Protein AF-A0A0K0EY71-F1 (afdb_monomer_lite)

pLDDT: mean 76.06, std 21.61, range [28.06, 96.69]

Secondary structure (DSSP, 8-state):
--------HHHHHHHHHHHHTT--SHHHHHHHHHHHS-HHHHHHTT--SSTT--HHHHHHHHHHHHHHHHHHH--HHHHHHHHHTT----SSSSSHHHHHHHHHHHHHHHTT--S-HHHHHHHHHHHS-HHHHTSHHHHHT--SS--HHHHHHHHHHHHHHTTTHHHHHHHHHHHHHHHHHHTTSS--------------S-----------

Radius of gyration: 21.27 Å; chains: 1; bounding box: 44×35×72 Å

Foldseek 3Di:
DPPPPDPQLLVNLVVLVVVLVVDDDQVSNVVSCVVPDDPVLCVVVVNDDDPPDTSVNVNVSSLVVSLVCLVPPPDLVRLVLSLCVVQAQDLVDLLRQLVSLVSSVVSCVSSVHPPCLQVSVVVHVVRFDPVLCPDPLNVVQPDPDSDSVSSSVSSVSVSVVCPDVNSVVRVVRVVVVVVVVVVVVDDDPDDDDDDDDPDDPDPPDNDDDDDD

Organism: Strongyloides venezuelensis (NCBI:txid75913)

Sequence (212 aa):
MKEKTSSNPFIILKNLKISLFKHHTDEARLKFIFSNLGSTFFIENNIDDFEGLSSSELLTKITHYYTDIIEEEFDIYDRLCLLIDDLKVDYDLRKPYSSFISEAIDRISFFNASNCDALIIKYFLESISQKFRQFLIFKDYLPDSMVLSDWLSAAKEWDKIATSSFVRNFRKSHSTNKFTINIKAEFNNDVVKDTKDVKPAFGIRPCHYIIQ

Structure (mmCIF, N/CA/C/O backbone):
data_AF-A0A0K0EY71-F1
#
_entry.id   AF-A0A0K0EY71-F1
#
loop_
_atom_site.group_PDB
_atom_site.id
_atom_site.type_symbol
_atom_site.label_atom_id
_atom_site.label_alt_id
_atom_site.label_comp_id
_atom_site.label_asym_id
_atom_site.label_entity_id
_atom_site.label_seq_id
_atom_site.pdbx_PDB_ins_code
_atom_site.Cartn_x
_atom_site.Cartn_y
_atom_site.Cartn_z
_atom_site.occupancy
_atom_site.B_iso_or_equiv
_atom_site.auth_seq_id
_atom_site.auth_comp_id
_atom_site.auth_asym_id
_atom_site.auth_atom_id
_atom_site.pdbx_PDB_model_num
ATOM 1 N N . MET A 1 1 ? -17.279 16.017 -3.560 1.00 30.34 1 MET A N 1
ATOM 2 C CA . MET A 1 1 ? -17.063 14.615 -3.975 1.00 30.34 1 MET A CA 1
ATOM 3 C C . MET A 1 1 ? -17.072 13.783 -2.711 1.00 30.34 1 MET A C 1
ATOM 5 O O . MET A 1 1 ? -16.256 14.069 -1.849 1.00 30.34 1 MET A O 1
ATOM 9 N N . LYS A 1 2 ? -18.018 12.851 -2.542 1.00 29.73 2 LYS A N 1
ATOM 10 C CA . LYS A 1 2 ? -17.914 11.859 -1.462 1.00 29.73 2 LYS A CA 1
ATOM 11 C C . LYS A 1 2 ? -16.685 11.005 -1.778 1.00 29.73 2 LYS A C 1
ATOM 13 O O . LYS A 1 2 ? -16.599 10.502 -2.898 1.00 29.73 2 LYS A O 1
ATOM 18 N N . GLU A 1 3 ? -15.719 10.933 -0.867 1.00 39.03 3 GLU A N 1
ATOM 19 C CA . GLU A 1 3 ? -14.614 9.981 -0.993 1.00 39.03 3 GLU A CA 1
ATOM 20 C C . GLU A 1 3 ? -15.230 8.593 -1.177 1.00 39.03 3 GLU A C 1
ATOM 22 O O . GLU A 1 3 ? -16.110 8.196 -0.412 1.00 39.03 3 GLU A O 1
ATOM 27 N N . LYS A 1 4 ? -14.833 7.879 -2.237 1.00 44.50 4 LYS A N 1
ATOM 28 C CA . LYS A 1 4 ? -15.088 6.442 -2.308 1.00 44.50 4 LYS A CA 1
ATOM 29 C C . LYS A 1 4 ? -14.384 5.851 -1.092 1.00 44.50 4 LYS A C 1
ATOM 31 O O . LYS A 1 4 ? -13.157 5.820 -1.060 1.00 44.50 4 LYS A O 1
ATOM 36 N N . THR A 1 5 ? -15.145 5.436 -0.091 1.00 56.56 5 THR A N 1
ATOM 37 C CA . THR A 1 5 ? -14.637 4.605 0.995 1.00 56.56 5 THR A CA 1
ATOM 38 C C . THR A 1 5 ? -14.154 3.310 0.353 1.00 56.56 5 THR A C 1
ATOM 40 O O . THR A 1 5 ? -14.963 2.527 -0.142 1.00 56.56 5 THR A O 1
ATOM 43 N N . SER A 1 6 ? -12.834 3.155 0.229 1.00 65.00 6 SER A N 1
ATOM 44 C CA . SER A 1 6 ? -12.231 1.923 -0.279 1.00 65.00 6 SER A CA 1
ATOM 45 C C . SER A 1 6 ? -12.629 0.778 0.648 1.00 65.00 6 SER A C 1
ATOM 47 O O . SER A 1 6 ? -12.566 0.936 1.862 1.00 65.00 6 SER A O 1
ATOM 49 N N . SER A 1 7 ? -13.042 -0.351 0.077 1.00 79.44 7 SER A N 1
ATOM 50 C CA . SER A 1 7 ? -13.326 -1.590 0.808 1.00 79.44 7 SER A CA 1
ATOM 51 C C . SER A 1 7 ? -12.054 -2.359 1.175 1.00 79.44 7 SER A C 1
ATOM 53 O O . SER A 1 7 ? -12.129 -3.395 1.819 1.00 79.44 7 SER A O 1
ATOM 55 N N . ASN A 1 8 ? -10.888 -1.882 0.736 1.00 88.12 8 ASN A N 1
ATOM 56 C CA . ASN A 1 8 ? -9.610 -2.537 0.946 1.00 88.12 8 ASN A CA 1
ATOM 57 C C . ASN A 1 8 ? -9.101 -2.267 2.378 1.00 88.12 8 ASN A C 1
ATOM 59 O O . ASN A 1 8 ? -8.775 -1.111 2.685 1.00 88.12 8 ASN A O 1
ATOM 63 N N . PRO A 1 9 ? -8.967 -3.297 3.240 1.00 90.12 9 PRO A N 1
ATOM 64 C CA . PRO A 1 9 ? -8.567 -3.119 4.638 1.00 90.12 9 PRO A CA 1
ATOM 65 C C . PRO A 1 9 ? -7.236 -2.373 4.806 1.00 90.12 9 PRO A C 1
ATOM 67 O O . PRO A 1 9 ? -7.093 -1.533 5.698 1.00 90.12 9 PRO A O 1
ATOM 70 N N . PHE A 1 10 ? -6.279 -2.595 3.896 1.00 91.69 10 PHE A N 1
ATOM 71 C CA . PHE A 1 10 ? -4.988 -1.905 3.917 1.00 91.69 10 PHE A CA 1
ATOM 72 C C . PHE A 1 10 ? -5.154 -0.404 3.677 1.00 91.69 10 PHE A C 1
ATOM 74 O O . PHE A 1 10 ? -4.568 0.413 4.388 1.00 91.69 10 PHE A O 1
ATOM 81 N N . ILE A 1 11 ? -5.968 -0.025 2.687 1.00 90.38 11 ILE A N 1
ATOM 82 C CA . ILE A 1 11 ? -6.220 1.381 2.350 1.00 90.38 11 ILE A CA 1
ATOM 83 C C . ILE A 1 11 ? -6.951 2.086 3.489 1.00 90.38 11 ILE A C 1
ATOM 85 O O . ILE A 1 11 ? -6.574 3.206 3.844 1.00 90.38 11 ILE A O 1
ATOM 89 N N . ILE A 1 12 ? -7.953 1.435 4.086 1.00 89.12 12 ILE A N 1
ATOM 90 C CA . ILE A 1 12 ? -8.684 1.971 5.240 1.00 89.12 12 ILE A CA 1
ATOM 91 C C . ILE A 1 12 ? -7.704 2.254 6.384 1.00 89.12 12 ILE A C 1
ATOM 93 O O . ILE A 1 12 ? -7.618 3.390 6.861 1.00 89.12 12 ILE A O 1
ATOM 97 N N . LEU A 1 13 ? -6.901 1.258 6.771 1.00 91.06 13 LEU A N 1
ATOM 98 C CA . LEU A 1 13 ? -5.941 1.390 7.865 1.00 91.06 13 LEU A CA 1
ATOM 99 C C . LEU A 1 13 ? -4.859 2.439 7.570 1.00 91.06 13 LEU A C 1
ATOM 101 O O . LEU A 1 13 ? -4.512 3.242 8.440 1.00 91.06 13 LEU A O 1
ATOM 105 N N . LYS A 1 14 ? -4.333 2.472 6.342 1.00 91.56 14 LYS A N 1
ATOM 106 C CA . LYS A 1 14 ? -3.346 3.465 5.895 1.00 91.56 14 LYS A CA 1
ATOM 107 C C . LYS A 1 14 ? -3.906 4.884 5.987 1.00 91.56 14 LYS A C 1
ATOM 109 O O . LYS A 1 14 ? -3.250 5.764 6.546 1.00 91.56 14 LYS A O 1
ATOM 114 N N . ASN A 1 15 ? -5.119 5.113 5.486 1.00 90.50 15 ASN A N 1
ATOM 115 C CA . ASN A 1 15 ? -5.766 6.427 5.512 1.00 90.50 15 ASN A CA 1
ATOM 116 C C . ASN A 1 15 ? -6.101 6.877 6.937 1.00 90.50 15 ASN A C 1
ATOM 118 O O . ASN A 1 15 ? -5.932 8.058 7.261 1.00 90.50 15 ASN A O 1
ATOM 122 N N . LEU A 1 16 ? -6.506 5.943 7.802 1.00 90.88 16 LEU A N 1
ATOM 123 C CA . LEU A 1 16 ? -6.694 6.203 9.225 1.00 90.88 16 LEU A CA 1
ATOM 124 C C . LEU A 1 16 ? -5.376 6.657 9.871 1.00 90.88 16 LEU A C 1
ATOM 126 O O . LEU A 1 16 ? -5.338 7.722 10.486 1.00 90.88 16 LEU A O 1
ATOM 130 N N . LYS A 1 17 ? -4.280 5.908 9.671 1.00 90.94 17 LYS A N 1
ATOM 131 C CA . LYS A 1 17 ? -2.941 6.245 10.192 1.00 90.94 17 LYS A CA 1
ATOM 132 C C . LYS A 1 17 ? -2.471 7.620 9.709 1.00 90.94 17 LYS A C 1
ATOM 134 O O . LYS A 1 17 ? -2.040 8.436 10.518 1.00 90.94 17 LYS A O 1
ATOM 139 N N . ILE A 1 18 ? -2.607 7.916 8.414 1.00 90.56 18 ILE A N 1
ATOM 140 C CA . ILE A 1 18 ? -2.257 9.227 7.837 1.00 90.56 18 ILE A CA 1
ATOM 141 C C . ILE A 1 18 ? -3.089 10.353 8.461 1.00 90.56 18 ILE A C 1
ATOM 143 O O . ILE A 1 18 ? -2.559 11.420 8.770 1.00 90.56 18 ILE A O 1
ATOM 147 N N . SER A 1 19 ? -4.389 10.135 8.653 1.00 90.81 19 SER A N 1
ATOM 148 C CA . SER A 1 19 ? -5.271 11.147 9.236 1.00 90.81 19 SER A CA 1
ATOM 149 C C . SER A 1 19 ? -4.961 11.384 10.712 1.00 90.81 19 SER A C 1
ATOM 151 O O . SER A 1 19 ? -4.922 12.533 11.145 1.00 90.81 19 SER A O 1
ATOM 153 N N . LEU A 1 20 ? -4.611 10.332 11.456 1.00 89.88 20 LEU A N 1
ATOM 154 C CA . LEU A 1 20 ? -4.174 10.424 12.849 1.00 89.88 20 LEU A CA 1
ATOM 155 C C . LEU A 1 20 ? -2.938 11.303 13.046 1.00 89.88 20 LEU A C 1
ATOM 157 O O . LEU A 1 20 ? -2.861 12.019 14.045 1.00 89.88 20 LEU A O 1
ATOM 161 N N . PHE A 1 21 ? -2.005 11.325 12.088 1.00 87.12 21 PHE A N 1
ATOM 162 C CA . PHE A 1 21 ? -0.841 12.218 12.147 1.00 87.12 21 PHE A CA 1
ATOM 163 C C . PHE A 1 21 ? -1.209 13.709 12.162 1.00 87.12 21 PHE A C 1
ATOM 165 O O . PHE A 1 21 ? -0.408 14.523 12.620 1.00 87.12 21 PHE A O 1
ATOM 172 N N . LYS A 1 22 ? -2.412 14.079 11.706 1.00 91.25 22 LYS A N 1
ATOM 173 C CA . LYS A 1 22 ? -2.907 15.465 11.741 1.00 91.25 22 LYS A CA 1
ATOM 174 C C . LYS A 1 22 ? -3.377 15.892 13.138 1.00 91.25 22 LYS A C 1
ATOM 176 O O . LYS A 1 22 ? -3.605 17.076 13.363 1.00 91.25 22 LYS A O 1
ATOM 181 N N . HIS A 1 23 ? -3.525 14.951 14.071 1.00 91.62 23 HIS A N 1
ATOM 182 C CA . HIS A 1 23 ? -3.960 15.207 15.440 1.00 91.62 23 HIS A CA 1
ATOM 183 C C . HIS A 1 23 ? -2.765 15.132 16.399 1.00 91.62 23 HIS A C 1
ATOM 185 O O . HIS A 1 23 ? -2.039 14.134 16.454 1.00 91.62 23 HIS A O 1
ATOM 191 N N . HIS A 1 24 ? -2.553 16.207 17.161 1.00 89.88 24 HIS A N 1
ATOM 192 C CA . HIS A 1 24 ? -1.353 16.385 17.988 1.00 89.88 24 HIS A CA 1
ATOM 193 C C . HIS A 1 24 ? -1.539 16.037 19.470 1.00 89.88 24 HIS A C 1
ATOM 195 O O . HIS A 1 24 ? -0.548 15.931 20.185 1.00 89.88 24 HIS A O 1
ATOM 201 N N . THR A 1 25 ? -2.774 15.830 19.931 1.00 92.19 25 THR A N 1
ATOM 202 C CA . THR A 1 25 ? -3.074 15.381 21.299 1.00 92.19 25 THR A CA 1
ATOM 203 C C . THR A 1 25 ? -3.722 14.003 21.272 1.00 92.19 25 THR A C 1
ATOM 205 O O . THR A 1 25 ? -4.396 13.649 20.300 1.00 92.19 25 THR A O 1
ATOM 208 N N . ASP A 1 26 ? -3.523 13.223 22.335 1.00 90.81 26 ASP A N 1
ATOM 209 C CA . ASP A 1 26 ? -4.105 11.881 22.445 1.00 90.81 26 ASP A CA 1
ATOM 210 C C . ASP A 1 26 ? -5.639 11.936 22.442 1.00 90.81 26 ASP A C 1
ATOM 212 O O . ASP A 1 26 ? -6.285 11.232 21.674 1.00 90.81 26 ASP A O 1
ATOM 216 N N . GLU A 1 27 ? -6.222 12.894 23.166 1.00 90.94 27 GLU A N 1
ATOM 217 C CA . GLU A 1 27 ? -7.668 13.135 23.183 1.00 90.94 27 GLU A CA 1
ATOM 218 C C . GLU A 1 27 ? -8.234 13.445 21.784 1.00 90.94 27 GLU A C 1
ATOM 220 O O . GLU A 1 27 ? -9.279 12.921 21.398 1.00 90.94 27 GLU A O 1
ATOM 225 N N . ALA A 1 28 ? -7.545 14.272 20.986 1.00 91.50 28 ALA A N 1
ATOM 226 C CA . ALA A 1 28 ? -7.988 14.580 19.627 1.00 91.50 28 ALA A CA 1
ATOM 227 C C . ALA A 1 28 ? -7.888 13.358 18.703 1.00 91.50 28 ALA A C 1
ATOM 229 O O . ALA A 1 28 ? -8.754 13.168 17.849 1.00 91.50 28 ALA A O 1
ATOM 230 N N . ARG A 1 29 ? -6.856 12.524 18.884 1.00 92.06 29 ARG A N 1
ATOM 231 C CA . ARG A 1 29 ? -6.709 11.256 18.160 1.00 92.06 29 ARG A CA 1
ATOM 232 C C . ARG A 1 29 ? -7.820 10.284 18.523 1.00 92.06 29 ARG A C 1
ATOM 234 O O . ARG A 1 29 ? -8.458 9.764 17.618 1.00 92.06 29 ARG A O 1
ATOM 241 N N . LEU A 1 30 ? -8.095 10.091 19.810 1.00 91.06 30 LEU A N 1
ATOM 242 C CA . LEU A 1 30 ? -9.180 9.234 20.281 1.00 91.06 30 LEU A CA 1
ATOM 243 C C . LEU A 1 30 ? -10.523 9.692 19.700 1.00 91.06 30 LEU A C 1
ATOM 245 O O . LEU A 1 30 ? -11.196 8.910 19.036 1.00 91.06 30 LEU A O 1
ATOM 249 N N . LYS A 1 31 ? -10.875 10.979 19.834 1.00 89.88 31 LYS A N 1
ATOM 250 C CA . LYS A 1 31 ? -12.114 11.530 19.251 1.00 89.88 31 LYS A CA 1
ATOM 251 C C . LYS A 1 31 ? -12.215 11.277 17.747 1.00 89.88 31 LYS A C 1
ATOM 253 O O . LYS A 1 31 ? -13.289 10.933 17.253 1.00 89.88 31 LYS A O 1
ATOM 258 N N . PHE A 1 32 ? -11.107 11.431 17.022 1.00 90.94 32 PHE A N 1
ATOM 259 C CA . PHE A 1 32 ? -11.059 11.140 15.594 1.00 90.94 32 PHE A CA 1
ATOM 260 C C . PHE A 1 32 ? -11.332 9.658 15.300 1.00 90.94 32 PHE A C 1
ATOM 262 O O . PHE A 1 32 ? -12.167 9.370 14.446 1.00 90.94 32 PHE A O 1
ATOM 269 N N . ILE A 1 33 ? -10.688 8.734 16.018 1.00 89.69 33 ILE A N 1
ATOM 270 C CA . ILE A 1 33 ? -10.876 7.283 15.853 1.00 89.69 33 ILE A CA 1
ATOM 271 C C . ILE A 1 33 ? -12.347 6.906 16.053 1.00 89.69 33 ILE A C 1
ATOM 273 O O . ILE A 1 33 ? -12.950 6.318 15.158 1.00 89.69 33 ILE A O 1
ATOM 277 N N . PHE A 1 34 ? -12.944 7.316 17.174 1.00 86.06 34 PHE A N 1
ATOM 278 C CA . PHE A 1 34 ? -14.346 7.026 17.493 1.00 86.06 34 PHE A CA 1
ATOM 279 C C . PHE A 1 34 ? -15.337 7.607 16.481 1.00 86.06 34 PHE A C 1
ATOM 281 O O . PHE A 1 34 ? -16.373 7.008 16.220 1.00 86.06 34 PHE A O 1
ATOM 288 N N . SER A 1 35 ? -15.018 8.752 15.875 1.00 87.25 35 SER A N 1
ATOM 289 C CA . SER A 1 35 ? -15.905 9.384 14.890 1.00 87.25 35 SER A CA 1
ATOM 290 C C . SER A 1 35 ? -15.810 8.768 13.488 1.00 87.25 35 SER A C 1
ATOM 292 O O . SER A 1 35 ? -16.651 9.075 12.646 1.00 87.25 35 SER A O 1
ATOM 294 N N . ASN A 1 36 ? -14.773 7.970 13.202 1.00 85.25 36 ASN A N 1
ATOM 295 C CA . ASN A 1 36 ? -14.470 7.501 11.842 1.00 85.25 36 ASN A CA 1
ATOM 296 C C . ASN A 1 36 ? -14.431 5.975 11.689 1.00 85.25 36 ASN A C 1
ATOM 298 O O . ASN A 1 36 ? -14.487 5.496 10.557 1.00 85.25 36 ASN A O 1
ATOM 302 N N . LEU A 1 37 ? -14.332 5.204 12.774 1.00 86.06 37 LEU A N 1
ATOM 303 C CA . LEU A 1 37 ? -14.464 3.746 12.720 1.00 86.06 37 LEU A CA 1
ATOM 304 C C . LEU A 1 37 ? -15.919 3.299 12.834 1.00 86.06 37 LEU A C 1
ATOM 306 O O . LEU A 1 37 ? -16.729 3.924 13.514 1.00 86.06 37 LEU A O 1
ATOM 310 N N . GLY A 1 38 ? -16.238 2.196 12.155 1.00 83.12 38 GLY A N 1
ATOM 311 C CA . GLY A 1 38 ? -17.553 1.570 12.242 1.00 83.12 38 GLY A CA 1
ATOM 312 C C . GLY A 1 38 ? -17.812 0.988 13.632 1.00 83.12 38 GLY A C 1
ATOM 313 O O . GLY A 1 38 ? -16.892 0.511 14.295 1.00 83.12 38 GLY A O 1
ATOM 314 N N . SER A 1 39 ? -19.080 0.985 14.048 1.00 84.38 39 SER A N 1
ATOM 315 C CA . SER A 1 39 ? -19.517 0.440 15.340 1.00 84.38 39 SER A CA 1
ATOM 316 C C . SER A 1 39 ? -19.139 -1.031 15.537 1.00 84.38 39 SER A C 1
ATOM 318 O O . SER A 1 39 ? -18.888 -1.437 16.665 1.00 84.38 39 SER A O 1
ATOM 320 N N . THR A 1 40 ? -19.055 -1.812 14.454 1.00 86.44 40 THR A N 1
ATOM 321 C CA . THR A 1 40 ? -18.685 -3.237 14.475 1.00 86.44 40 THR A CA 1
ATOM 322 C C . THR A 1 40 ? -17.343 -3.477 15.162 1.00 86.44 40 THR A C 1
ATOM 324 O O . THR A 1 40 ? -17.268 -4.311 16.056 1.00 86.44 40 THR A O 1
ATOM 327 N N . PHE A 1 41 ? -16.323 -2.668 14.845 1.00 88.75 41 PHE A N 1
ATOM 328 C CA . PHE A 1 41 ? -15.008 -2.764 15.484 1.00 88.75 41 PHE A CA 1
ATOM 329 C C . PHE A 1 41 ? -15.108 -2.648 17.011 1.00 88.75 41 PHE A C 1
ATOM 331 O O . PHE A 1 41 ? -14.517 -3.449 17.733 1.00 88.75 41 PHE A O 1
ATOM 338 N N . PHE A 1 42 ? -15.861 -1.659 17.501 1.00 88.12 42 PHE A N 1
ATOM 339 C CA . PHE A 1 42 ? -16.002 -1.393 18.934 1.00 88.12 42 PHE A CA 1
ATOM 340 C C . PHE A 1 42 ? -16.771 -2.507 19.649 1.00 88.12 42 PHE A C 1
ATOM 342 O O . PHE A 1 42 ? -16.354 -2.931 20.725 1.00 88.12 42 PHE A O 1
ATOM 349 N N . ILE A 1 43 ? -17.835 -3.020 19.022 1.00 86.19 43 ILE A N 1
ATOM 350 C CA . ILE A 1 43 ? -18.647 -4.123 19.550 1.00 86.19 43 ILE A CA 1
ATOM 351 C C . ILE A 1 43 ? -17.809 -5.401 19.661 1.00 86.19 43 ILE A C 1
ATOM 353 O O . ILE A 1 43 ? -17.745 -6.001 20.729 1.00 86.19 43 ILE A O 1
ATOM 357 N N . GLU A 1 44 ? -17.119 -5.796 18.591 1.00 87.00 44 GLU A N 1
ATOM 358 C CA . GLU A 1 44 ? -16.333 -7.037 18.568 1.00 87.00 44 GLU A CA 1
ATOM 359 C C . GLU A 1 44 ? -15.109 -6.984 19.493 1.00 87.00 44 GLU A C 1
ATOM 361 O O . GLU A 1 44 ? -14.680 -8.005 20.026 1.00 87.00 44 GLU A O 1
ATOM 366 N N . ASN A 1 45 ? -14.577 -5.785 19.753 1.00 85.94 45 ASN A N 1
ATOM 367 C CA . ASN A 1 45 ? -13.443 -5.588 20.656 1.00 85.94 45 ASN A CA 1
ATOM 368 C C . ASN A 1 45 ? -13.840 -5.236 22.103 1.00 85.94 45 ASN A C 1
ATOM 370 O O . ASN A 1 45 ? -12.938 -4.995 22.912 1.00 85.94 45 ASN A O 1
ATOM 374 N N . ASN A 1 46 ? -15.138 -5.220 22.435 1.00 85.62 46 ASN A N 1
ATOM 375 C CA . ASN A 1 46 ? -15.684 -4.829 23.744 1.00 85.62 46 ASN A CA 1
ATOM 376 C C . ASN A 1 46 ? -15.149 -3.468 24.237 1.00 85.62 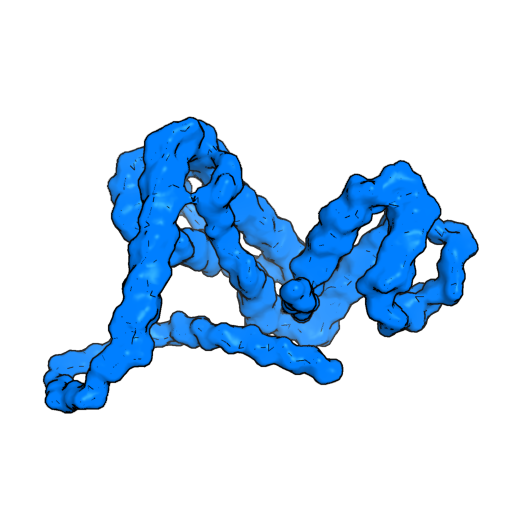46 ASN A C 1
ATOM 378 O O . ASN A 1 46 ? -14.565 -3.371 25.319 1.00 85.62 46 ASN A O 1
ATOM 382 N N . ILE A 1 47 ? -15.279 -2.427 23.408 1.00 85.25 47 ILE A N 1
ATOM 383 C CA . ILE A 1 47 ? -14.828 -1.062 23.715 1.00 85.25 47 ILE A CA 1
ATOM 384 C C . ILE A 1 47 ? -16.045 -0.139 23.800 1.00 85.25 47 ILE A C 1
ATOM 386 O O . ILE A 1 47 ? -16.563 0.297 22.772 1.00 85.25 47 ILE A O 1
ATOM 390 N N . ASP A 1 48 ? -16.460 0.182 25.024 1.00 75.25 48 ASP A N 1
ATOM 391 C CA . ASP A 1 48 ? -17.672 0.970 25.277 1.00 75.25 48 ASP A CA 1
ATOM 392 C C . ASP A 1 48 ? -17.399 2.473 25.503 1.00 75.25 48 ASP A C 1
ATOM 394 O O . ASP A 1 48 ? -18.276 3.298 25.239 1.00 75.25 48 ASP A O 1
ATOM 398 N N . ASP A 1 49 ? -16.195 2.864 25.948 1.00 72.19 49 ASP A N 1
ATOM 399 C CA . ASP A 1 49 ? -15.846 4.264 26.231 1.00 72.19 49 ASP A CA 1
ATOM 400 C C . ASP A 1 49 ? -14.348 4.616 26.035 1.00 72.19 49 ASP A C 1
ATOM 402 O O . ASP A 1 49 ? -13.543 3.834 25.522 1.00 72.19 49 ASP A O 1
ATOM 406 N N . PHE A 1 50 ? -13.995 5.863 26.379 1.00 65.44 50 PHE A N 1
ATOM 407 C CA . PHE A 1 50 ? -12.625 6.390 26.347 1.00 65.44 50 PHE A CA 1
ATOM 408 C C . PHE A 1 50 ? -11.787 5.980 27.572 1.00 65.44 50 PHE A C 1
ATOM 410 O O . PHE A 1 50 ? -10.597 6.308 27.609 1.00 65.44 50 PHE A O 1
ATOM 417 N N . GLU A 1 51 ? -12.373 5.375 28.614 1.00 67.38 51 GLU A N 1
ATOM 418 C CA . GLU A 1 51 ? -11.699 5.268 29.907 1.00 67.38 51 GLU A CA 1
ATOM 419 C C . GLU A 1 51 ? -10.560 4.244 29.859 1.00 67.38 51 GLU A C 1
ATOM 421 O O . GLU A 1 51 ? -10.739 3.039 29.716 1.00 67.38 51 GLU A O 1
ATOM 426 N N . GLY A 1 52 ? -9.335 4.757 29.996 1.00 74.50 52 GLY A N 1
ATOM 427 C CA . GLY A 1 52 ? -8.133 3.944 30.165 1.00 74.50 52 GLY A CA 1
ATOM 428 C C . GLY A 1 52 ? -7.437 3.496 28.880 1.00 74.50 52 GLY A C 1
ATOM 429 O O . GLY A 1 52 ? -6.407 2.838 28.989 1.00 74.50 52 GLY A O 1
ATOM 430 N N . LEU A 1 53 ? -7.925 3.867 27.689 1.00 82.62 53 LEU A N 1
ATOM 431 C CA . LEU A 1 53 ? -7.270 3.540 26.416 1.00 82.62 53 LEU A CA 1
ATOM 432 C C . LEU A 1 53 ? -6.573 4.755 25.801 1.00 82.62 53 LEU A C 1
ATOM 434 O O . LEU A 1 53 ? -7.200 5.769 25.501 1.00 82.62 53 LEU A O 1
ATOM 438 N N . SER A 1 54 ? -5.277 4.621 25.530 1.00 90.00 54 SER A N 1
ATOM 439 C CA . SER A 1 54 ? -4.532 5.587 24.719 1.00 90.00 54 SER A CA 1
ATOM 440 C C . SER A 1 54 ? -4.810 5.406 23.224 1.00 90.00 54 SER A C 1
ATOM 442 O O . SER A 1 54 ? -5.126 4.308 22.748 1.00 90.00 54 SER A O 1
ATOM 444 N N . SER A 1 55 ? -4.604 6.461 22.424 1.00 90.12 55 SER A N 1
ATOM 445 C CA . SER A 1 55 ? -4.759 6.350 20.962 1.00 90.12 55 SER A CA 1
ATOM 446 C C . SER A 1 55 ? -3.805 5.328 20.325 1.00 90.12 55 SER A C 1
ATOM 448 O O . SER A 1 55 ? -4.121 4.752 19.283 1.00 90.12 55 SER A O 1
ATOM 450 N N . SER A 1 56 ? -2.657 5.067 20.958 1.00 90.69 56 SER A N 1
ATOM 451 C CA . SER A 1 56 ? -1.674 4.076 20.504 1.00 90.69 56 SER A CA 1
ATOM 452 C C . SER A 1 56 ? -2.149 2.637 20.725 1.00 90.69 56 SER A C 1
ATOM 454 O O . SER A 1 56 ? -2.001 1.791 19.838 1.00 90.69 56 SER A O 1
ATOM 456 N N . GLU A 1 57 ? -2.729 2.345 21.890 1.00 90.62 57 GLU A N 1
ATOM 457 C CA . GLU A 1 57 ? -3.306 1.026 22.186 1.00 90.62 57 GLU A CA 1
ATOM 458 C C . GLU A 1 57 ? -4.494 0.749 21.272 1.00 90.62 57 GLU A C 1
ATOM 460 O O . GLU A 1 57 ? -4.601 -0.332 20.689 1.00 90.62 57 GLU A O 1
ATOM 465 N N . LEU A 1 58 ? -5.338 1.761 21.064 1.00 90.31 58 LEU A N 1
ATOM 466 C CA . LEU A 1 58 ? -6.481 1.651 20.173 1.00 90.31 58 LEU A CA 1
ATOM 467 C C . LEU A 1 58 ? -6.040 1.403 18.724 1.00 90.31 58 LEU A C 1
ATOM 469 O O . LEU A 1 58 ? -6.561 0.502 18.076 1.00 90.31 58 LEU A O 1
ATOM 473 N N . LEU A 1 59 ? -5.017 2.110 18.228 1.00 91.38 59 LEU A N 1
ATOM 474 C CA . LEU A 1 59 ? -4.455 1.867 16.893 1.00 91.38 59 LEU A CA 1
ATOM 475 C C . LEU A 1 59 ? -3.858 0.459 16.745 1.00 91.38 59 LEU A C 1
ATOM 477 O O . LEU A 1 59 ? -3.921 -0.131 15.661 1.00 91.38 59 LEU A O 1
ATOM 481 N N . THR A 1 60 ? -3.296 -0.081 17.825 1.00 91.38 60 THR A N 1
ATOM 482 C CA . THR A 1 60 ? -2.810 -1.463 17.863 1.00 91.38 60 THR A CA 1
ATOM 483 C C . THR A 1 60 ? -3.977 -2.436 17.719 1.00 91.38 60 THR A C 1
ATOM 485 O O . THR A 1 60 ? -3.932 -3.281 16.831 1.00 91.38 60 THR A O 1
ATOM 488 N N . LYS A 1 61 ? -5.056 -2.277 18.499 1.00 91.94 61 LYS A N 1
ATOM 489 C CA . LYS A 1 61 ? -6.278 -3.097 18.374 1.00 91.94 61 LYS A CA 1
ATOM 490 C C . LYS A 1 61 ? -6.905 -3.001 16.981 1.00 91.94 61 LYS A C 1
ATOM 492 O O . LYS A 1 61 ? -7.233 -4.019 16.392 1.00 91.94 61 LYS A O 1
ATOM 497 N N . ILE A 1 62 ? -6.991 -1.797 16.413 1.00 91.81 62 ILE A N 1
ATOM 498 C CA . ILE A 1 62 ? -7.515 -1.577 15.054 1.00 91.81 62 ILE A CA 1
ATOM 499 C C . ILE A 1 62 ? -6.661 -2.292 14.006 1.00 91.81 62 ILE A C 1
ATOM 501 O O . ILE A 1 62 ? -7.191 -2.857 13.055 1.00 91.81 62 ILE A O 1
ATOM 505 N N . THR A 1 63 ? -5.334 -2.257 14.159 1.00 91.56 63 THR A N 1
ATOM 506 C CA . THR A 1 63 ? -4.436 -2.958 13.234 1.00 91.56 63 THR A CA 1
ATOM 507 C C . THR A 1 63 ? -4.682 -4.466 13.287 1.00 91.56 63 THR A C 1
ATOM 509 O O . THR A 1 63 ? -4.815 -5.051 12.220 1.00 91.56 63 THR A O 1
ATOM 512 N N . HIS A 1 64 ? -4.807 -5.052 14.486 1.00 91.75 64 HIS A N 1
ATOM 513 C CA . HIS A 1 64 ? -5.108 -6.480 14.651 1.00 91.75 64 HIS A CA 1
ATOM 514 C C . HIS A 1 64 ? -6.470 -6.848 14.061 1.00 91.75 64 HIS A C 1
ATOM 516 O O . HIS A 1 64 ? -6.554 -7.749 13.245 1.00 91.75 64 HIS A O 1
ATOM 522 N N . TYR A 1 65 ? -7.511 -6.071 14.361 1.00 91.75 65 TYR A N 1
ATOM 523 C CA . TYR A 1 65 ? -8.847 -6.296 13.811 1.00 91.75 65 TYR A CA 1
ATOM 524 C C . TYR A 1 65 ? -8.854 -6.408 12.279 1.00 91.75 65 TYR A C 1
ATOM 526 O O . TYR A 1 65 ? -9.423 -7.340 11.719 1.00 91.75 65 TYR A O 1
ATOM 534 N N . TYR A 1 66 ? -8.186 -5.485 11.578 1.00 90.25 66 TYR A N 1
ATOM 535 C CA . TYR A 1 66 ? -8.135 -5.551 10.117 1.00 90.25 66 TYR A CA 1
ATOM 536 C C . TYR A 1 66 ? -7.240 -6.676 9.587 1.00 90.25 66 TYR A C 1
ATOM 538 O O . TYR A 1 66 ? -7.486 -7.132 8.475 1.00 90.25 66 TYR A O 1
ATOM 546 N N . THR A 1 67 ? -6.211 -7.110 10.323 1.00 89.44 67 THR A N 1
ATOM 547 C CA . THR A 1 67 ? -5.419 -8.284 9.923 1.00 89.44 67 THR A CA 1
ATOM 548 C C . THR A 1 67 ? -6.179 -9.585 10.151 1.00 89.44 67 THR A C 1
ATOM 550 O O . THR A 1 67 ? -6.134 -10.450 9.284 1.00 89.44 67 THR A O 1
ATOM 553 N N . ASP A 1 68 ? -6.937 -9.692 11.242 1.00 88.81 68 ASP A N 1
ATOM 554 C CA . ASP A 1 68 ? -7.736 -10.876 11.571 1.00 88.81 68 ASP A CA 1
ATOM 555 C C . ASP A 1 68 ? -8.842 -11.076 10.523 1.00 88.81 68 ASP A C 1
ATOM 557 O O . ASP A 1 68 ? -8.957 -12.152 9.941 1.00 88.81 68 ASP A O 1
ATOM 561 N N . ILE A 1 69 ? -9.544 -9.999 10.144 1.00 87.62 69 ILE A N 1
ATOM 562 C CA . ILE A 1 69 ? -10.521 -10.010 9.039 1.00 87.62 69 ILE A CA 1
ATOM 563 C C . ILE A 1 69 ? -9.912 -10.544 7.737 1.00 87.62 69 ILE A C 1
ATOM 565 O O . ILE A 1 69 ? -10.552 -11.293 7.004 1.00 87.62 69 ILE A O 1
ATOM 569 N N . ILE A 1 70 ? -8.669 -10.172 7.418 1.00 86.88 70 ILE A N 1
ATOM 570 C CA . ILE A 1 70 ? -7.999 -10.657 6.202 1.00 86.88 70 ILE A CA 1
ATOM 571 C C . ILE A 1 70 ? -7.775 -12.162 6.261 1.00 86.88 70 ILE A C 1
ATOM 573 O O . ILE A 1 70 ? -7.911 -12.845 5.242 1.00 86.88 70 ILE A O 1
ATOM 577 N N . GLU A 1 71 ? -7.388 -12.668 7.428 1.00 84.94 71 GLU A N 1
ATOM 578 C CA . GLU A 1 71 ? -7.131 -14.088 7.613 1.00 84.94 71 GLU A CA 1
ATOM 579 C C . GLU A 1 71 ? -8.416 -14.918 7.577 1.00 84.94 71 GLU A C 1
ATOM 581 O O . GLU A 1 71 ? -8.400 -16.002 6.987 1.00 84.94 71 GLU A O 1
ATOM 586 N N . GLU A 1 72 ? -9.505 -14.391 8.135 1.00 87.25 72 GLU A N 1
ATOM 587 C CA . GLU A 1 72 ? -10.785 -15.084 8.293 1.00 87.25 72 GLU A CA 1
ATOM 588 C C . GLU A 1 72 ? -11.705 -14.983 7.067 1.00 87.25 72 GLU A C 1
ATOM 590 O O . GLU A 1 72 ? -12.317 -15.981 6.680 1.00 87.25 72 GLU A O 1
ATOM 595 N N . GLU A 1 73 ? -11.801 -13.811 6.433 1.00 87.50 73 GLU A N 1
ATOM 596 C CA . GLU A 1 73 ? -12.818 -13.544 5.404 1.00 87.50 73 GLU A CA 1
ATOM 597 C C . GLU A 1 73 ? -12.309 -13.674 3.965 1.00 87.50 73 GLU A C 1
ATOM 599 O O . GLU A 1 73 ? -13.101 -13.906 3.051 1.00 87.50 73 GLU A O 1
ATOM 604 N N . PHE A 1 74 ? -11.001 -13.524 3.738 1.00 86.94 74 PHE A N 1
ATOM 605 C CA . PHE A 1 74 ? -10.444 -13.439 2.388 1.00 86.94 74 PHE A CA 1
ATOM 606 C C . PHE A 1 74 ? -9.573 -14.644 2.064 1.00 86.94 74 PHE A C 1
ATOM 608 O O . PHE A 1 74 ? -8.602 -14.944 2.767 1.00 86.94 74 PHE A O 1
ATOM 615 N N . ASP A 1 75 ? -9.861 -15.299 0.942 1.00 88.25 75 ASP A N 1
ATOM 616 C CA . ASP A 1 75 ? -9.009 -16.365 0.433 1.00 88.25 75 ASP A CA 1
ATOM 617 C C . ASP A 1 75 ? -7.736 -15.814 -0.239 1.00 88.25 75 ASP A C 1
ATOM 619 O O . ASP A 1 75 ? -7.502 -14.605 -0.345 1.00 88.25 75 ASP A O 1
ATOM 623 N N . ILE A 1 76 ? -6.866 -16.714 -0.701 1.00 85.44 76 ILE A N 1
ATOM 624 C CA . ILE A 1 76 ? -5.603 -16.316 -1.329 1.00 85.44 76 ILE A CA 1
ATOM 625 C C . ILE A 1 76 ? -5.797 -15.493 -2.615 1.00 85.44 76 ILE A C 1
ATOM 627 O O . ILE A 1 76 ? -4.983 -14.617 -2.905 1.00 85.44 76 ILE A O 1
ATOM 631 N N . TYR A 1 77 ? -6.857 -15.739 -3.386 1.00 85.94 77 TYR A N 1
ATOM 632 C CA . TYR A 1 77 ? -7.131 -15.016 -4.626 1.00 85.94 77 TYR A CA 1
ATOM 633 C C . TYR A 1 77 ? -7.679 -13.622 -4.347 1.00 85.94 77 TYR A C 1
ATOM 635 O O . TYR A 1 77 ? -7.272 -12.667 -5.016 1.00 85.94 77 TYR A O 1
ATOM 643 N N . ASP A 1 78 ? -8.538 -13.481 -3.341 1.00 88.88 78 ASP A N 1
ATOM 644 C CA . ASP A 1 78 ? -9.020 -12.176 -2.908 1.00 88.88 78 ASP A CA 1
ATOM 645 C C . ASP A 1 78 ? -7.878 -11.312 -2.374 1.00 88.88 78 ASP A C 1
ATOM 647 O O . ASP A 1 78 ? -7.740 -10.154 -2.773 1.00 88.88 78 ASP A O 1
ATOM 651 N N . ARG A 1 79 ? -6.985 -11.886 -1.557 1.00 88.81 79 ARG A N 1
ATOM 652 C CA . ARG A 1 79 ? -5.785 -11.186 -1.067 1.00 88.81 79 ARG A CA 1
ATOM 653 C C . ARG A 1 79 ? -4.904 -10.702 -2.217 1.00 88.81 79 ARG A C 1
ATOM 655 O O . ARG A 1 79 ? -4.443 -9.564 -2.191 1.00 88.81 79 ARG A O 1
ATOM 662 N N . LEU A 1 80 ? -4.713 -11.516 -3.260 1.00 87.38 80 LEU A N 1
ATOM 663 C CA . LEU A 1 80 ? -3.983 -11.105 -4.466 1.00 87.38 80 LEU A CA 1
ATOM 664 C C . LEU A 1 80 ? -4.679 -9.955 -5.209 1.00 87.38 80 LEU A C 1
ATOM 666 O O . LEU A 1 80 ? -4.000 -9.047 -5.693 1.00 87.38 80 LEU A O 1
ATOM 670 N N . CYS A 1 81 ? -6.012 -9.966 -5.287 1.00 88.00 81 CYS A N 1
ATOM 671 C CA . CYS A 1 81 ? -6.776 -8.878 -5.896 1.00 88.00 81 CYS A CA 1
ATOM 672 C C . CYS A 1 81 ? -6.641 -7.580 -5.086 1.00 88.00 81 CYS A C 1
ATOM 674 O O . CYS A 1 81 ? -6.337 -6.532 -5.655 1.00 88.00 81 CYS A O 1
ATOM 676 N N . LEU A 1 82 ? -6.788 -7.650 -3.761 1.00 90.31 82 LEU A N 1
ATOM 677 C CA . LEU A 1 82 ? -6.643 -6.509 -2.848 1.00 90.31 82 LEU A CA 1
ATOM 678 C C . LEU A 1 82 ? -5.218 -5.941 -2.824 1.00 90.31 82 LEU A C 1
ATOM 680 O O . LEU A 1 82 ? -5.011 -4.738 -2.644 1.00 90.31 82 LEU A O 1
ATOM 684 N N . LEU A 1 83 ? -4.220 -6.792 -3.036 1.00 91.50 83 LEU A N 1
ATOM 685 C CA . LEU A 1 83 ? -2.817 -6.405 -3.076 1.00 91.50 83 LEU A CA 1
ATOM 686 C C . LEU A 1 83 ? -2.512 -5.454 -4.244 1.00 91.50 83 LEU A C 1
ATOM 688 O O . LEU A 1 83 ? -1.775 -4.485 -4.055 1.00 91.50 83 LEU A O 1
ATOM 692 N N . ILE A 1 84 ? -3.127 -5.664 -5.412 1.00 89.75 84 ILE A N 1
ATOM 693 C CA . ILE A 1 84 ? -2.987 -4.770 -6.577 1.00 89.75 84 ILE A CA 1
ATOM 694 C C . ILE A 1 84 ? -4.084 -3.699 -6.672 1.00 89.75 84 ILE A C 1
ATOM 696 O O . ILE A 1 84 ? -3.947 -2.758 -7.454 1.00 89.75 84 ILE A O 1
ATOM 700 N N . ASP A 1 85 ? -5.155 -3.811 -5.884 1.00 89.56 85 ASP A N 1
ATOM 701 C CA . ASP A 1 85 ? -6.281 -2.878 -5.906 1.00 89.56 85 ASP A CA 1
ATOM 702 C C . ASP A 1 85 ? -5.841 -1.437 -5.602 1.00 89.56 85 ASP A C 1
ATOM 704 O O . ASP A 1 85 ? -5.214 -1.142 -4.582 1.00 89.56 85 ASP A O 1
ATOM 708 N N . ASP A 1 86 ? -6.135 -0.532 -6.534 1.00 87.62 86 ASP A N 1
ATOM 709 C CA . ASP A 1 86 ? -5.724 0.878 -6.524 1.00 87.62 86 ASP A CA 1
ATOM 710 C C . ASP A 1 86 ? -4.202 1.124 -6.355 1.00 87.62 86 ASP A C 1
ATOM 712 O O . ASP A 1 86 ? -3.762 2.262 -6.154 1.00 87.62 86 ASP A O 1
ATOM 716 N N . LEU A 1 87 ? -3.370 0.080 -6.474 1.00 90.94 87 LEU A N 1
ATOM 717 C CA . LEU A 1 87 ? -1.918 0.198 -6.485 1.00 90.94 87 LEU A CA 1
ATOM 718 C C . LEU A 1 87 ? -1.499 0.768 -7.842 1.00 90.94 87 LEU A C 1
ATOM 720 O O . LEU A 1 87 ? -1.731 0.170 -8.893 1.00 90.94 87 LEU A O 1
ATOM 724 N N . LYS A 1 88 ? -0.880 1.946 -7.841 1.00 89.94 88 LYS A N 1
ATOM 725 C CA . LYS A 1 88 ? -0.462 2.630 -9.067 1.00 89.94 88 LYS A CA 1
ATOM 726 C C . LYS A 1 88 ? 0.775 3.465 -8.826 1.00 89.94 88 LYS A C 1
ATOM 728 O O . LYS A 1 88 ? 0.979 4.000 -7.740 1.00 89.94 88 LYS A O 1
ATOM 733 N N . VAL A 1 89 ? 1.596 3.588 -9.862 1.00 87.75 89 VAL A N 1
ATOM 734 C CA . VAL A 1 89 ? 2.735 4.499 -9.819 1.00 87.75 89 VAL A CA 1
ATOM 735 C C . VAL A 1 89 ? 2.188 5.923 -9.834 1.00 87.75 89 VAL A C 1
ATOM 737 O O . VAL A 1 89 ? 1.459 6.299 -10.753 1.00 87.75 89 VAL A O 1
ATOM 740 N N . ASP A 1 90 ? 2.507 6.705 -8.808 1.00 84.00 90 ASP A N 1
ATOM 741 C CA . ASP A 1 90 ? 2.097 8.104 -8.732 1.00 84.00 90 ASP A CA 1
ATOM 742 C C . ASP A 1 90 ? 3.081 8.968 -9.522 1.00 84.00 90 ASP A C 1
ATOM 744 O O . ASP A 1 90 ? 4.214 9.183 -9.103 1.00 84.00 90 ASP A O 1
ATOM 748 N N . TYR A 1 91 ? 2.642 9.475 -10.672 1.00 77.25 91 TYR A N 1
ATOM 749 C CA . TYR A 1 91 ? 3.464 10.277 -11.578 1.00 77.25 91 TYR A CA 1
ATOM 750 C C . TYR A 1 91 ? 3.732 11.709 -11.084 1.00 77.25 91 TYR A C 1
ATOM 752 O O . TYR A 1 91 ? 4.593 12.413 -11.634 1.00 77.25 91 TYR A O 1
ATOM 760 N N . ASP A 1 92 ? 3.014 12.152 -10.055 1.00 76.38 92 ASP A N 1
ATOM 761 C CA . ASP A 1 92 ? 3.059 13.522 -9.562 1.00 76.38 92 ASP A CA 1
ATOM 762 C C . ASP A 1 92 ? 4.050 13.692 -8.402 1.00 76.38 92 ASP A C 1
ATOM 764 O O . ASP A 1 92 ? 4.582 14.793 -8.206 1.00 76.38 92 ASP A O 1
ATOM 768 N N . LEU A 1 93 ? 4.404 12.606 -7.707 1.00 72.56 93 LEU A N 1
ATOM 769 C CA . LEU A 1 93 ? 5.363 12.619 -6.600 1.00 72.56 93 LEU A CA 1
ATOM 770 C C . LEU A 1 93 ? 6.824 12.788 -7.040 1.00 72.56 93 LEU A C 1
ATOM 772 O O . LEU A 1 93 ? 7.212 12.567 -8.185 1.00 72.56 93 LEU A O 1
ATOM 776 N N . ARG A 1 94 ? 7.669 13.179 -6.073 1.00 75.50 94 ARG A N 1
ATOM 777 C CA . ARG A 1 94 ? 9.132 13.260 -6.248 1.00 75.50 94 ARG A CA 1
ATOM 778 C C . ARG A 1 94 ? 9.817 11.894 -6.250 1.00 75.50 94 ARG A C 1
ATOM 780 O O . ARG A 1 94 ? 10.912 11.790 -6.788 1.00 75.50 94 ARG A O 1
ATOM 787 N N . LYS A 1 95 ? 9.205 10.895 -5.608 1.00 84.44 95 LYS A N 1
ATOM 788 C CA . LYS A 1 95 ? 9.737 9.534 -5.453 1.00 84.44 95 LYS A CA 1
ATOM 789 C C . LYS A 1 95 ? 8.767 8.480 -6.011 1.00 84.44 95 LYS A C 1
ATOM 791 O O . LYS A 1 95 ? 8.335 7.597 -5.275 1.00 84.44 95 LYS A O 1
ATOM 796 N N . PRO A 1 96 ? 8.329 8.632 -7.273 1.00 85.31 96 PRO A N 1
ATOM 797 C CA . PRO A 1 96 ? 7.231 7.855 -7.840 1.00 85.31 96 PRO A CA 1
ATOM 798 C C . PRO A 1 96 ? 7.474 6.340 -7.792 1.00 85.31 96 PRO A C 1
ATOM 800 O O . PRO A 1 96 ? 6.543 5.576 -7.540 1.00 85.31 96 PRO A O 1
ATOM 803 N N . TYR A 1 97 ? 8.715 5.894 -8.011 1.00 90.75 97 TYR A N 1
ATOM 804 C CA . TYR A 1 97 ? 9.022 4.471 -8.134 1.00 90.75 97 TYR A CA 1
ATOM 805 C C . TYR A 1 97 ? 9.218 3.824 -6.769 1.00 90.75 97 TYR A C 1
ATOM 807 O O . TYR A 1 97 ? 8.626 2.779 -6.502 1.00 90.75 97 TYR A O 1
ATOM 815 N N . SER A 1 98 ? 10.022 4.431 -5.886 1.00 93.38 98 SER A N 1
ATOM 816 C CA . SER A 1 98 ? 10.251 3.822 -4.572 1.00 93.38 98 SER A CA 1
ATOM 817 C C . SER A 1 98 ? 8.992 3.855 -3.716 1.00 93.38 98 SER A C 1
ATOM 819 O O . SER A 1 98 ? 8.744 2.887 -3.010 1.00 93.38 98 SER A O 1
ATOM 821 N N . SER A 1 99 ? 8.144 4.886 -3.840 1.00 92.75 99 SER A N 1
ATOM 822 C CA . SER A 1 99 ? 6.834 4.906 -3.180 1.00 92.75 99 SER A CA 1
ATOM 823 C C . SER A 1 99 ? 5.938 3.750 -3.627 1.00 92.75 99 SER A C 1
ATOM 825 O O . SER A 1 99 ? 5.327 3.116 -2.772 1.00 92.75 99 SER A O 1
ATOM 827 N N . PHE A 1 100 ? 5.904 3.432 -4.927 1.00 94.94 100 PHE A N 1
ATOM 828 C CA . PHE A 1 100 ? 5.156 2.278 -5.429 1.00 94.94 100 PHE A CA 1
ATOM 829 C C . PHE A 1 100 ? 5.676 0.963 -4.826 1.00 94.94 100 PHE A C 1
ATOM 831 O O . PHE A 1 100 ? 4.894 0.180 -4.293 1.00 94.94 100 PHE A O 1
ATOM 838 N N . ILE A 1 101 ? 6.993 0.720 -4.892 1.00 96.56 101 ILE A N 1
ATOM 839 C CA . ILE A 1 101 ? 7.572 -0.553 -4.435 1.00 96.56 101 ILE A CA 1
ATOM 840 C C . ILE A 1 101 ? 7.468 -0.689 -2.911 1.00 96.56 101 ILE A C 1
ATOM 842 O O . ILE A 1 101 ? 7.129 -1.763 -2.423 1.00 96.56 101 ILE A O 1
ATOM 846 N N . SER A 1 102 ? 7.707 0.387 -2.153 1.00 96.12 102 SER A N 1
ATOM 847 C CA . SER A 1 102 ? 7.521 0.388 -0.697 1.00 96.12 102 SER A CA 1
ATOM 848 C C . SER A 1 102 ? 6.082 0.063 -0.314 1.00 96.12 102 SER A C 1
ATOM 850 O O . SER A 1 102 ? 5.868 -0.795 0.532 1.00 96.12 102 SER A O 1
ATOM 852 N N . GLU A 1 103 ? 5.099 0.677 -0.974 1.00 95.31 103 GLU A N 1
ATOM 853 C CA . GLU A 1 103 ? 3.695 0.370 -0.705 1.00 95.31 103 GLU A CA 1
ATOM 854 C C . GLU A 1 103 ? 3.342 -1.080 -1.056 1.00 95.31 103 GLU A C 1
ATOM 856 O O . GLU A 1 103 ? 2.599 -1.722 -0.318 1.00 95.31 103 GLU A O 1
ATOM 861 N N . ALA A 1 104 ? 3.885 -1.622 -2.148 1.00 95.75 104 ALA A N 1
ATOM 862 C CA . ALA A 1 104 ? 3.677 -3.022 -2.497 1.00 95.75 104 ALA A CA 1
ATOM 863 C C . ALA A 1 104 ? 4.252 -3.976 -1.433 1.00 95.75 104 ALA A C 1
ATOM 865 O O . ALA A 1 104 ? 3.595 -4.950 -1.076 1.00 95.75 104 ALA A O 1
ATOM 866 N N . ILE A 1 105 ? 5.435 -3.677 -0.887 1.00 95.94 105 ILE A N 1
ATOM 867 C CA . ILE A 1 105 ? 6.041 -4.442 0.216 1.00 95.94 105 ILE A CA 1
ATOM 868 C C . ILE A 1 105 ? 5.173 -4.359 1.479 1.00 95.94 105 ILE A C 1
ATO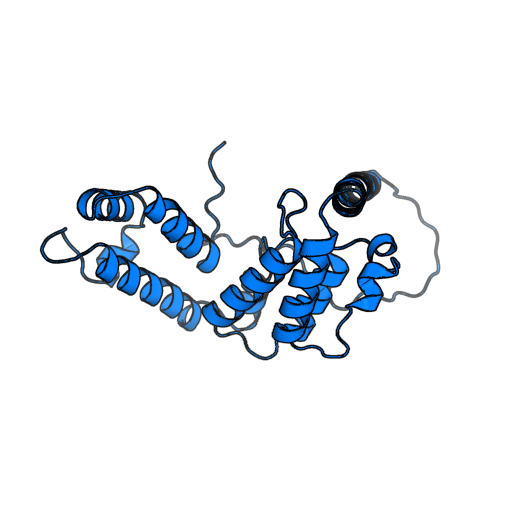M 870 O O . ILE A 1 105 ? 4.904 -5.385 2.105 1.00 95.94 105 ILE A O 1
ATOM 874 N N . ASP A 1 106 ? 4.687 -3.165 1.829 1.00 94.88 106 ASP A N 1
ATOM 875 C CA . ASP A 1 106 ? 3.811 -2.975 2.989 1.00 94.88 106 ASP A CA 1
ATOM 876 C C . ASP A 1 106 ? 2.509 -3.778 2.842 1.00 94.88 106 ASP A C 1
ATOM 878 O O . ASP A 1 106 ? 2.059 -4.413 3.796 1.00 94.88 106 ASP A O 1
ATOM 882 N N . ARG A 1 107 ? 1.927 -3.803 1.635 1.00 94.44 107 ARG A N 1
ATOM 883 C CA . ARG A 1 107 ? 0.734 -4.603 1.316 1.00 94.44 107 ARG A CA 1
ATOM 884 C C . ARG A 1 107 ? 1.000 -6.101 1.401 1.00 94.44 107 ARG A C 1
ATOM 886 O O . ARG A 1 107 ? 0.191 -6.809 1.982 1.00 94.44 107 ARG A O 1
ATOM 893 N N . ILE A 1 108 ? 2.116 -6.581 0.851 1.00 93.75 108 ILE A N 1
ATOM 894 C CA . ILE A 1 108 ? 2.530 -7.994 0.926 1.00 93.75 108 ILE A CA 1
ATOM 895 C C . ILE A 1 108 ? 2.599 -8.456 2.381 1.00 93.75 108 ILE A C 1
ATOM 897 O O . ILE A 1 108 ? 2.029 -9.489 2.725 1.00 93.75 108 ILE A O 1
ATOM 901 N N . SER A 1 109 ? 3.253 -7.656 3.227 1.00 92.31 109 SER A N 1
ATOM 902 C CA . SER A 1 109 ? 3.363 -7.917 4.662 1.00 92.31 109 SER A CA 1
ATOM 903 C C . SER A 1 109 ? 1.988 -7.935 5.334 1.00 92.31 109 SER A C 1
ATOM 905 O O . SER A 1 109 ? 1.651 -8.876 6.043 1.00 92.31 109 SER A O 1
ATOM 907 N N . PHE A 1 110 ? 1.158 -6.929 5.051 1.00 92.19 110 PHE A N 1
ATOM 908 C CA . PHE A 1 110 ? -0.160 -6.781 5.663 1.00 92.19 110 PHE A CA 1
ATOM 909 C C . PHE A 1 110 ? -1.159 -7.876 5.263 1.00 92.19 110 PHE A C 1
ATOM 911 O O . PHE A 1 110 ? -1.905 -8.351 6.109 1.00 92.19 110 PHE A O 1
ATOM 918 N N . PHE A 1 111 ? -1.164 -8.300 3.997 1.00 91.56 111 PHE A N 1
ATOM 919 C CA . PHE A 1 111 ? -2.033 -9.379 3.514 1.00 91.56 111 PHE A CA 1
ATOM 920 C C . PHE A 1 111 ? -1.465 -10.781 3.765 1.00 91.56 111 PHE A C 1
ATOM 922 O O . PHE A 1 111 ? -2.079 -11.765 3.345 1.00 91.56 111 PHE A O 1
ATOM 929 N N . ASN A 1 112 ? -0.290 -10.882 4.399 1.00 88.81 112 ASN A N 1
ATOM 930 C CA . ASN A 1 112 ? 0.438 -12.136 4.587 1.00 88.81 112 ASN A CA 1
ATOM 931 C C . ASN A 1 112 ? 0.580 -12.922 3.263 1.00 88.81 112 ASN A C 1
ATOM 933 O O . ASN A 1 112 ? 0.379 -14.136 3.184 1.00 88.81 112 ASN A O 1
ATOM 937 N N . ALA A 1 113 ? 0.859 -12.198 2.175 1.00 87.94 113 ALA A N 1
ATOM 938 C CA . ALA A 1 113 ? 0.923 -12.756 0.832 1.00 87.94 113 ALA A CA 1
ATOM 939 C C . ALA A 1 113 ? 2.356 -13.214 0.532 1.00 87.94 113 ALA A C 1
ATOM 941 O O . ALA A 1 113 ? 3.285 -12.416 0.534 1.00 87.94 113 ALA A O 1
ATOM 942 N N . SER A 1 114 ? 2.562 -14.498 0.246 1.00 86.38 114 SER A N 1
ATOM 943 C CA . SER A 1 114 ? 3.887 -15.027 -0.109 1.00 86.38 114 SER A CA 1
ATOM 944 C C . SER A 1 114 ? 4.030 -15.224 -1.619 1.00 86.38 114 SER A C 1
ATOM 946 O O . SER A 1 114 ? 3.043 -15.344 -2.341 1.00 86.38 114 SER A O 1
ATOM 948 N N . ASN A 1 115 ? 5.272 -15.255 -2.117 1.00 88.38 115 ASN A N 1
ATOM 949 C CA . ASN A 1 115 ? 5.595 -15.530 -3.527 1.00 88.38 115 ASN A CA 1
ATOM 950 C C . ASN A 1 115 ? 4.945 -14.564 -4.543 1.00 88.38 115 ASN A C 1
ATOM 952 O O . ASN A 1 115 ? 4.662 -14.942 -5.680 1.00 88.38 115 ASN A O 1
ATOM 956 N N . CYS A 1 116 ? 4.721 -13.308 -4.144 1.00 92.00 116 CYS A N 1
ATOM 957 C CA . CYS A 1 116 ? 4.043 -12.296 -4.961 1.00 92.00 116 CYS A CA 1
ATOM 958 C C . CYS A 1 116 ? 4.994 -11.319 -5.673 1.00 92.00 116 CYS A C 1
ATOM 960 O O . CYS A 1 116 ? 4.541 -10.524 -6.496 1.00 92.00 116 CYS A O 1
ATOM 962 N N . ASP A 1 117 ? 6.301 -11.373 -5.401 1.00 94.19 117 ASP A N 1
ATOM 963 C CA . ASP A 1 117 ? 7.278 -10.407 -5.918 1.00 94.19 117 ASP A CA 1
ATOM 964 C C . ASP A 1 117 ? 7.240 -10.297 -7.445 1.00 94.19 117 ASP A C 1
ATOM 966 O O . ASP A 1 117 ? 7.087 -9.204 -7.991 1.00 94.19 117 ASP A O 1
ATOM 970 N N . ALA A 1 118 ? 7.285 -11.432 -8.148 1.00 93.56 118 ALA A N 1
ATOM 971 C CA . ALA A 1 118 ? 7.241 -11.461 -9.609 1.00 93.56 118 ALA A CA 1
ATOM 972 C C . ALA A 1 118 ? 5.935 -10.870 -10.175 1.00 93.56 118 ALA A C 1
ATOM 974 O O . ALA A 1 118 ? 5.957 -10.223 -11.225 1.00 93.56 118 ALA A O 1
ATOM 975 N N . LEU A 1 119 ? 4.805 -11.056 -9.480 1.00 92.25 119 LEU A N 1
ATOM 976 C CA . LEU A 1 119 ? 3.519 -10.471 -9.865 1.00 92.25 119 LEU A CA 1
ATOM 977 C C . LEU A 1 119 ? 3.560 -8.944 -9.744 1.00 92.25 119 LEU A C 1
ATOM 979 O O . LEU A 1 119 ? 3.201 -8.253 -10.697 1.00 92.25 119 LEU A O 1
ATOM 983 N N . ILE A 1 120 ? 4.037 -8.421 -8.611 1.00 95.12 120 ILE A N 1
ATOM 984 C CA . ILE A 1 120 ? 4.173 -6.975 -8.388 1.00 95.12 120 ILE A CA 1
ATOM 985 C C . ILE A 1 120 ? 5.142 -6.352 -9.386 1.00 95.12 120 ILE A C 1
ATOM 987 O O . ILE A 1 120 ? 4.838 -5.314 -9.969 1.00 95.12 120 ILE A O 1
ATOM 991 N N . ILE A 1 121 ? 6.290 -6.989 -9.616 1.00 95.12 121 ILE A N 1
ATOM 992 C CA . ILE A 1 121 ? 7.295 -6.521 -10.572 1.00 95.12 121 ILE A CA 1
ATOM 993 C C . ILE A 1 121 ? 6.699 -6.459 -11.978 1.00 95.12 121 ILE A C 1
ATOM 995 O O . ILE A 1 121 ? 6.830 -5.447 -12.669 1.00 95.12 121 ILE A O 1
ATOM 999 N N . LYS A 1 122 ? 5.989 -7.510 -12.401 1.00 92.56 122 LYS A N 1
ATOM 1000 C CA . LYS A 1 122 ? 5.290 -7.519 -13.687 1.00 92.56 122 LYS A CA 1
ATOM 1001 C C . LYS A 1 122 ? 4.266 -6.384 -13.768 1.00 92.56 122 LYS A C 1
ATOM 1003 O O . LYS A 1 122 ? 4.279 -5.633 -14.742 1.00 92.56 122 LYS A O 1
ATOM 1008 N N . TYR A 1 123 ? 3.429 -6.226 -12.746 1.00 92.69 123 TYR A N 1
ATOM 1009 C CA . TYR A 1 123 ? 2.408 -5.181 -12.692 1.00 92.69 123 TYR A CA 1
ATOM 1010 C C . TYR A 1 123 ? 3.018 -3.767 -12.731 1.00 92.69 123 TYR A C 1
ATOM 1012 O O . TYR A 1 123 ? 2.543 -2.897 -13.465 1.00 92.69 123 TYR A O 1
ATOM 1020 N N . PHE A 1 124 ? 4.130 -3.538 -12.027 1.00 92.94 124 PHE A N 1
ATOM 1021 C CA . PHE A 1 124 ? 4.905 -2.298 -12.101 1.00 92.94 124 PHE A CA 1
ATOM 1022 C C . PHE A 1 124 ? 5.413 -2.027 -13.519 1.00 92.94 124 PHE A C 1
ATOM 1024 O O . PHE A 1 124 ? 5.221 -0.936 -14.058 1.00 92.94 124 PHE A O 1
ATOM 1031 N N . LEU A 1 125 ? 6.034 -3.030 -14.146 1.00 90.88 125 LEU A N 1
ATOM 1032 C CA . LEU A 1 125 ? 6.556 -2.914 -15.503 1.00 90.88 125 LEU A CA 1
ATOM 1033 C C . LEU A 1 125 ? 5.447 -2.631 -16.517 1.00 90.88 125 LEU A C 1
ATOM 1035 O O . LEU A 1 125 ? 5.691 -1.893 -17.469 1.00 90.88 125 LEU A O 1
ATOM 1039 N N . GLU A 1 126 ? 4.260 -3.209 -16.352 1.00 89.25 126 GLU A N 1
ATOM 1040 C CA . GLU A 1 126 ? 3.081 -2.940 -17.186 1.00 89.25 126 GLU A CA 1
ATOM 1041 C C . GLU A 1 126 ? 2.488 -1.546 -16.933 1.00 89.25 126 GLU A C 1
ATOM 1043 O O . GLU A 1 126 ? 1.963 -0.919 -17.855 1.00 89.25 126 GLU A O 1
ATOM 1048 N N . SER A 1 127 ? 2.645 -1.019 -15.717 1.00 86.44 127 SER A N 1
ATOM 1049 C CA . SER A 1 127 ? 2.186 0.318 -15.325 1.00 86.44 127 SER A CA 1
ATOM 1050 C C . SER A 1 127 ? 3.033 1.457 -15.902 1.00 86.44 127 SER A C 1
ATOM 1052 O O . SER A 1 127 ? 2.604 2.613 -15.865 1.00 86.44 127 SER A O 1
ATOM 1054 N N . ILE A 1 128 ? 4.218 1.158 -16.445 1.00 85.62 128 ILE A N 1
ATOM 1055 C CA . ILE A 1 128 ? 5.126 2.123 -17.079 1.00 85.62 128 ILE A CA 1
ATOM 1056 C C . ILE A 1 128 ? 5.232 1.878 -18.590 1.00 85.62 128 ILE A C 1
ATOM 1058 O O . ILE A 1 128 ? 5.195 0.752 -19.082 1.00 85.62 128 ILE A O 1
ATOM 1062 N N . SER A 1 129 ? 5.385 2.949 -19.373 1.00 81.06 129 SER A N 1
ATOM 1063 C CA . SER A 1 129 ? 5.400 2.822 -20.838 1.00 81.06 129 SER A CA 1
ATOM 1064 C C . SER A 1 129 ? 6.604 2.021 -21.359 1.00 81.06 129 SER A C 1
ATOM 1066 O O . SER A 1 129 ? 7.728 2.154 -20.873 1.00 81.06 129 SER A O 1
ATOM 1068 N N . GLN A 1 130 ? 6.414 1.259 -22.440 1.00 81.81 130 GLN A N 1
ATOM 1069 C CA . GLN A 1 130 ? 7.513 0.534 -23.091 1.00 81.81 130 GLN A CA 1
ATOM 1070 C C . GLN A 1 130 ? 8.651 1.463 -23.533 1.00 81.81 130 GLN A C 1
ATOM 1072 O O . GLN A 1 130 ? 9.818 1.112 -23.380 1.00 81.81 130 GLN A O 1
ATOM 1077 N N . LYS A 1 131 ? 8.320 2.663 -24.030 1.00 78.88 131 LYS A N 1
ATOM 1078 C CA . LYS A 1 131 ? 9.307 3.683 -24.404 1.00 78.88 131 LYS A CA 1
ATOM 1079 C C . LYS A 1 131 ? 10.182 4.073 -23.216 1.00 78.88 131 LYS A C 1
ATOM 1081 O O . LYS A 1 131 ? 11.385 4.224 -23.375 1.00 78.88 131 LYS A O 1
ATOM 1086 N N . PHE A 1 132 ? 9.585 4.202 -22.032 1.00 78.81 132 PHE A N 1
ATOM 1087 C CA . PHE A 1 132 ? 10.310 4.490 -20.800 1.00 78.81 132 PHE A CA 1
ATOM 1088 C C . PHE A 1 132 ? 11.280 3.357 -20.423 1.00 78.81 132 PHE A C 1
ATOM 1090 O O . PHE A 1 132 ? 12.452 3.613 -20.168 1.00 78.81 132 PHE A O 1
ATOM 1097 N N . ARG A 1 133 ? 10.833 2.097 -20.511 1.00 82.81 133 ARG A N 1
ATOM 1098 C CA . ARG A 1 133 ? 11.675 0.912 -20.241 1.00 82.81 133 ARG A CA 1
ATOM 1099 C C . ARG A 1 133 ? 12.883 0.780 -21.181 1.00 82.81 133 ARG A C 1
ATOM 1101 O O . ARG A 1 133 ? 13.819 0.042 -20.893 1.00 82.81 133 ARG A O 1
ATOM 1108 N N . GLN A 1 134 ? 12.868 1.465 -22.324 1.00 83.25 134 GLN A N 1
ATOM 1109 C CA . GLN A 1 134 ? 13.980 1.470 -23.275 1.00 83.25 134 GLN A CA 1
ATOM 1110 C C . GLN A 1 134 ? 15.049 2.528 -22.973 1.00 83.25 134 GLN A C 1
ATOM 1112 O O . GLN A 1 134 ? 16.126 2.449 -23.563 1.00 83.25 134 GLN A O 1
ATOM 1117 N N . PHE A 1 135 ? 14.792 3.489 -22.077 1.00 81.69 135 PHE A N 1
ATOM 1118 C CA . PHE A 1 135 ? 15.797 4.486 -21.707 1.00 81.69 135 PHE A CA 1
ATOM 1119 C C . PHE A 1 135 ? 16.987 3.825 -21.012 1.00 81.69 135 PHE A C 1
ATOM 1121 O O . PHE A 1 135 ? 16.807 2.982 -20.138 1.00 81.69 135 PHE A O 1
ATOM 1128 N N . LEU A 1 136 ? 18.195 4.263 -21.380 1.00 77.50 136 LEU A N 1
ATOM 1129 C CA . LEU A 1 136 ? 19.456 3.742 -20.845 1.00 77.50 136 LEU A CA 1
ATOM 1130 C C . LEU A 1 136 ? 19.467 3.772 -19.311 1.00 77.50 136 LEU A C 1
ATOM 1132 O O . LEU A 1 136 ? 19.649 2.743 -18.684 1.00 77.50 136 LEU A O 1
ATOM 1136 N N . ILE A 1 137 ? 19.065 4.904 -18.731 1.00 74.62 137 ILE A N 1
ATOM 1137 C CA . ILE A 1 137 ? 18.966 5.107 -17.279 1.00 74.62 137 ILE A CA 1
ATOM 1138 C C . ILE A 1 137 ? 18.066 4.069 -16.592 1.00 74.62 137 ILE A C 1
ATOM 1140 O O . ILE A 1 137 ? 18.338 3.674 -15.468 1.00 74.62 137 ILE A O 1
ATOM 1144 N N . PHE A 1 138 ? 16.978 3.620 -17.227 1.00 83.38 138 PHE A N 1
ATOM 1145 C CA . PHE A 1 138 ? 16.142 2.577 -16.626 1.00 83.38 138 PHE A CA 1
ATOM 1146 C C . PHE A 1 138 ? 16.877 1.232 -16.615 1.00 83.38 138 PHE A C 1
ATOM 1148 O O . PHE A 1 138 ? 16.834 0.516 -15.620 1.00 83.38 138 PHE A O 1
ATOM 1155 N N . LYS A 1 139 ? 17.580 0.922 -17.709 1.00 85.69 139 LYS A N 1
ATOM 1156 C CA . LYS A 1 139 ? 18.345 -0.318 -17.881 1.00 85.69 139 LYS A CA 1
ATOM 1157 C C . LYS A 1 139 ? 19.592 -0.382 -17.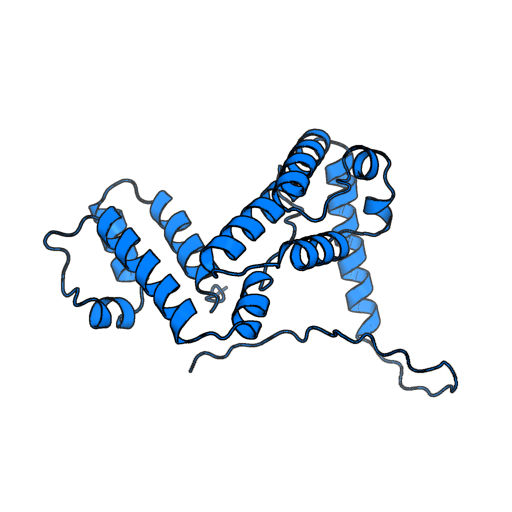001 1.00 85.69 139 LYS A C 1
ATOM 1159 O O . LYS A 1 139 ? 19.895 -1.459 -16.514 1.00 85.69 139 LYS A O 1
ATOM 1164 N N . ASP A 1 140 ? 20.263 0.745 -16.770 1.00 86.50 140 ASP A N 1
ATOM 1165 C CA . ASP A 1 140 ? 21.507 0.817 -15.986 1.00 86.50 140 ASP A CA 1
ATOM 1166 C C . ASP A 1 140 ? 21.318 0.372 -14.527 1.00 86.50 140 ASP A C 1
ATOM 1168 O O . ASP A 1 140 ? 22.258 -0.101 -13.896 1.00 86.50 140 ASP A O 1
ATOM 1172 N N . TYR A 1 141 ? 20.098 0.510 -14.000 1.00 87.88 141 TYR A N 1
ATOM 1173 C CA . TYR A 1 141 ? 19.739 0.109 -12.637 1.00 87.88 141 TYR A CA 1
ATOM 1174 C C . TYR A 1 141 ? 18.700 -1.016 -12.606 1.00 87.88 141 TYR A C 1
ATOM 1176 O O . TYR A 1 141 ? 18.136 -1.280 -11.548 1.00 87.88 141 TYR A O 1
ATOM 1184 N N . LEU A 1 142 ? 18.388 -1.649 -13.742 1.00 90.25 142 LEU A N 1
ATOM 1185 C CA . LEU A 1 142 ? 17.404 -2.727 -13.780 1.00 90.25 142 LEU A CA 1
ATOM 1186 C C . LEU A 1 142 ? 17.951 -3.943 -13.012 1.00 90.25 142 LEU A C 1
ATOM 1188 O O . LEU A 1 142 ? 19.008 -4.445 -13.389 1.00 90.25 142 LEU A O 1
ATOM 1192 N N . PRO A 1 143 ? 17.263 -4.434 -11.967 1.00 93.94 143 PRO A N 1
ATOM 1193 C CA . PRO A 1 143 ? 17.714 -5.624 -11.256 1.00 93.94 143 PRO A CA 1
ATOM 1194 C C . PRO A 1 143 ? 17.598 -6.885 -12.117 1.00 93.94 143 PRO A C 1
ATOM 1196 O O . PRO A 1 143 ? 16.611 -7.064 -12.832 1.00 93.94 143 PRO A O 1
ATOM 1199 N N . ASP A 1 144 ? 18.557 -7.798 -11.962 1.00 90.44 144 ASP A N 1
ATOM 1200 C CA . ASP A 1 144 ? 18.520 -9.134 -12.578 1.00 90.44 144 ASP A CA 1
ATOM 1201 C C . ASP A 1 144 ? 17.660 -10.138 -11.782 1.00 90.44 144 ASP A C 1
ATOM 1203 O O . ASP A 1 144 ? 17.339 -11.224 -12.270 1.00 90.44 144 ASP A O 1
ATOM 1207 N N . SER A 1 145 ? 17.283 -9.795 -10.547 1.00 93.44 145 SER A N 1
ATOM 1208 C CA . SER A 1 145 ? 16.478 -10.635 -9.657 1.00 93.44 145 SER A CA 1
ATOM 1209 C C . SER A 1 145 ? 14.988 -10.272 -9.716 1.00 93.44 145 SER A C 1
ATOM 1211 O O . SER A 1 145 ? 14.602 -9.165 -10.093 1.00 93.44 145 SER A O 1
ATOM 1213 N N . MET A 1 146 ? 14.131 -11.201 -9.285 1.00 93.56 146 MET A N 1
ATOM 1214 C CA . MET A 1 146 ? 12.696 -10.963 -9.073 1.00 93.56 146 MET A CA 1
ATOM 1215 C C . MET A 1 146 ? 12.376 -10.742 -7.588 1.00 93.56 146 MET A C 1
ATOM 1217 O O . MET A 1 146 ? 11.370 -11.246 -7.101 1.00 93.56 146 MET A O 1
ATOM 1221 N N . VAL A 1 147 ? 13.251 -10.036 -6.864 1.00 95.06 147 VAL A N 1
ATOM 1222 C CA . VAL A 1 147 ? 13.114 -9.786 -5.420 1.00 95.06 147 VAL A CA 1
ATOM 1223 C C . VAL A 1 147 ? 12.797 -8.314 -5.174 1.00 95.06 147 VAL A C 1
ATOM 1225 O O . VAL A 1 147 ? 13.553 -7.431 -5.585 1.00 95.06 147 VAL A O 1
ATOM 1228 N N . LEU A 1 148 ? 11.702 -8.014 -4.473 1.00 95.44 148 LEU A N 1
ATOM 1229 C CA . LEU A 1 148 ? 11.232 -6.631 -4.322 1.00 95.44 148 LEU A CA 1
ATOM 1230 C C . LEU A 1 148 ? 12.205 -5.706 -3.578 1.00 95.44 148 LEU A C 1
ATOM 1232 O O . LEU A 1 148 ? 12.201 -4.503 -3.835 1.00 95.44 148 LEU A O 1
ATOM 1236 N N . SER A 1 149 ? 13.072 -6.226 -2.705 1.00 95.00 149 SER A N 1
ATOM 1237 C CA . SER A 1 149 ? 14.113 -5.424 -2.040 1.00 95.00 149 SER A CA 1
ATOM 1238 C C . SER A 1 149 ? 15.127 -4.835 -3.024 1.00 95.00 149 SER A C 1
ATOM 1240 O O . SER A 1 149 ? 15.559 -3.686 -2.872 1.00 95.00 149 SER A O 1
ATOM 1242 N N . ASP A 1 150 ? 15.478 -5.599 -4.056 1.00 96.44 150 ASP A N 1
ATOM 1243 C CA . ASP A 1 150 ? 16.434 -5.183 -5.082 1.00 96.44 150 ASP A CA 1
ATOM 1244 C C . ASP A 1 150 ? 15.777 -4.145 -5.994 1.00 96.44 150 ASP A C 1
ATOM 1246 O O . ASP A 1 150 ? 16.355 -3.096 -6.286 1.00 96.44 150 ASP A O 1
ATOM 1250 N N . TRP A 1 151 ? 14.505 -4.371 -6.332 1.00 96.50 151 TRP A N 1
ATOM 1251 C CA . TRP A 1 151 ? 13.674 -3.417 -7.066 1.00 96.50 151 TRP A CA 1
ATOM 1252 C C . TRP A 1 151 ? 13.430 -2.126 -6.291 1.00 96.50 151 TRP A C 1
ATOM 1254 O O . TRP A 1 151 ? 13.430 -1.054 -6.890 1.00 96.50 151 TRP A O 1
ATOM 1264 N N . LEU A 1 152 ? 13.292 -2.182 -4.965 1.00 96.69 152 LEU A N 1
ATOM 1265 C CA . LEU A 1 152 ? 13.193 -0.986 -4.129 1.00 96.69 152 LEU A CA 1
ATOM 1266 C C . LEU A 1 152 ? 14.498 -0.183 -4.154 1.00 96.69 152 LEU A C 1
ATOM 1268 O O . LEU A 1 152 ? 14.474 1.049 -4.177 1.00 96.69 152 LEU A O 1
ATOM 1272 N N . SER A 1 153 ? 15.638 -0.873 -4.140 1.00 95.06 153 SER A N 1
ATOM 1273 C CA . SER A 1 153 ? 16.957 -0.242 -4.217 1.00 95.06 153 SER A CA 1
ATOM 1274 C C . SER A 1 153 ? 17.158 0.445 -5.570 1.00 95.06 153 SER A C 1
ATOM 1276 O O . SER A 1 153 ? 17.482 1.632 -5.603 1.00 95.06 153 SER A O 1
ATOM 1278 N N . ALA A 1 154 ? 16.844 -0.239 -6.673 1.00 93.62 154 ALA A N 1
ATOM 1279 C CA . ALA A 1 154 ? 16.839 0.346 -8.014 1.00 93.62 154 ALA A CA 1
ATOM 1280 C C . ALA A 1 154 ? 15.871 1.533 -8.137 1.00 93.62 154 ALA A C 1
ATOM 1282 O O . ALA A 1 154 ? 16.227 2.588 -8.660 1.00 93.62 154 ALA A O 1
ATOM 1283 N N . ALA A 1 155 ? 14.666 1.408 -7.578 1.00 92.56 155 ALA A N 1
ATOM 1284 C CA . ALA A 1 155 ? 13.662 2.462 -7.593 1.00 92.56 155 ALA A CA 1
ATOM 1285 C C . ALA A 1 155 ? 14.124 3.744 -6.888 1.00 92.56 155 ALA A C 1
ATOM 1287 O O . ALA A 1 155 ? 13.835 4.845 -7.361 1.00 92.56 155 ALA A O 1
ATOM 1288 N N . LYS A 1 156 ? 14.896 3.625 -5.802 1.00 92.00 156 LYS A N 1
ATOM 1289 C CA . LYS A 1 156 ? 15.521 4.782 -5.143 1.00 92.00 156 LYS A CA 1
ATOM 1290 C C . LYS A 1 156 ? 16.551 5.471 -6.041 1.00 92.00 156 LYS A C 1
ATOM 1292 O O . LYS A 1 156 ? 16.646 6.697 -5.993 1.00 92.00 156 LYS A O 1
ATOM 1297 N N . GLU A 1 157 ? 17.295 4.728 -6.860 1.00 90.62 157 GLU A N 1
ATOM 1298 C CA . GLU A 1 157 ? 18.209 5.319 -7.848 1.00 90.62 157 GLU A CA 1
ATOM 1299 C C . GLU A 1 157 ? 17.440 6.011 -8.980 1.00 90.62 157 GLU A C 1
ATOM 1301 O O . GLU A 1 157 ? 17.727 7.169 -9.297 1.00 90.62 157 GLU A O 1
ATOM 1306 N N . TRP A 1 158 ? 16.386 5.380 -9.514 1.00 87.50 158 TRP A N 1
ATOM 1307 C CA . TRP A 1 158 ? 15.506 6.017 -10.500 1.00 87.50 158 TRP A CA 1
ATOM 1308 C C . TRP A 1 158 ? 14.897 7.321 -9.970 1.00 87.50 158 TRP A C 1
ATOM 1310 O O . TRP A 1 158 ? 14.856 8.313 -10.699 1.00 87.50 158 TRP A O 1
ATOM 1320 N N . ASP A 1 159 ? 14.484 7.359 -8.700 1.00 86.44 159 ASP A N 1
ATOM 1321 C CA . ASP A 1 159 ? 13.929 8.556 -8.059 1.00 86.44 159 ASP A CA 1
ATOM 1322 C C . ASP A 1 159 ? 14.947 9.703 -7.932 1.00 86.44 159 ASP A C 1
ATOM 1324 O O . ASP A 1 159 ? 14.584 10.867 -8.116 1.00 86.44 159 ASP A O 1
ATOM 1328 N N . LYS A 1 160 ? 16.232 9.418 -7.667 1.00 84.00 160 LYS A N 1
ATOM 1329 C CA . LYS A 1 160 ? 17.286 10.456 -7.644 1.00 84.00 160 LYS A CA 1
ATOM 1330 C C . LYS A 1 160 ? 17.434 11.120 -9.012 1.00 84.00 160 LYS A C 1
ATOM 1332 O O . LYS A 1 160 ? 17.550 12.344 -9.113 1.00 84.00 160 LYS A O 1
ATOM 1337 N N . ILE A 1 161 ? 17.392 10.307 -10.064 1.00 74.81 161 ILE A N 1
ATOM 1338 C CA . ILE A 1 161 ? 17.600 10.734 -11.454 1.00 74.81 161 ILE A CA 1
ATOM 1339 C C . ILE A 1 161 ? 16.330 11.373 -12.041 1.00 74.81 161 ILE A C 1
ATOM 1341 O O . ILE A 1 161 ? 16.372 12.102 -13.034 1.00 74.81 161 ILE A O 1
ATOM 1345 N N . ALA A 1 162 ? 15.189 11.195 -11.375 1.00 62.69 162 ALA A N 1
ATOM 1346 C CA . ALA A 1 162 ? 13.903 11.745 -11.771 1.00 62.69 162 ALA A CA 1
ATOM 1347 C C . ALA A 1 162 ? 13.853 13.294 -11.786 1.00 62.69 162 ALA A C 1
ATOM 1349 O O . ALA A 1 162 ? 12.959 13.895 -12.377 1.00 62.69 162 ALA A O 1
ATOM 1350 N N . THR A 1 163 ? 14.843 13.982 -11.227 1.00 55.91 163 THR A N 1
ATOM 1351 C CA . THR A 1 163 ? 14.736 15.366 -10.741 1.00 55.91 163 THR A CA 1
ATOM 1352 C C . THR A 1 163 ? 14.796 16.526 -11.755 1.00 55.91 163 THR A C 1
ATOM 1354 O O . THR A 1 163 ? 14.775 17.674 -11.319 1.00 55.91 163 THR A O 1
ATOM 1357 N N . SER A 1 164 ? 14.746 16.335 -13.084 1.00 56.41 164 SER A N 1
ATOM 1358 C CA . SER A 1 164 ? 14.428 17.484 -13.977 1.00 56.41 164 SER A CA 1
ATOM 1359 C C . SER A 1 164 ? 13.804 17.141 -15.339 1.00 56.41 164 SER A C 1
ATOM 1361 O O . SER A 1 164 ? 12.663 17.518 -15.613 1.00 56.41 164 SER A O 1
ATOM 1363 N N . SER A 1 165 ? 14.501 16.419 -16.216 1.00 56.62 165 SER A N 1
ATOM 1364 C CA . SER A 1 165 ? 14.015 16.087 -17.570 1.00 56.62 165 SER A CA 1
ATOM 1365 C C . SER A 1 165 ? 13.232 14.766 -17.619 1.00 56.62 165 SER A C 1
ATOM 1367 O O . SER A 1 165 ? 12.279 14.625 -18.394 1.00 56.62 165 SER A O 1
ATOM 1369 N N . PHE A 1 166 ? 13.586 13.823 -16.746 1.00 56.50 166 PHE A N 1
ATOM 1370 C CA . PHE A 1 166 ? 12.997 12.490 -16.652 1.00 56.50 166 PHE A CA 1
ATOM 1371 C C . PHE A 1 166 ? 11.570 12.513 -16.094 1.00 56.50 166 PHE A C 1
ATOM 1373 O O . PHE A 1 166 ? 10.681 11.967 -16.742 1.00 56.50 166 PHE A O 1
ATOM 1380 N N . VAL A 1 167 ? 11.295 13.245 -15.001 1.00 56.38 167 VAL A N 1
ATOM 1381 C CA . VAL A 1 167 ? 9.918 13.466 -14.503 1.00 56.38 167 VAL A CA 1
ATOM 1382 C C . VAL A 1 167 ? 9.036 14.130 -15.555 1.00 56.38 167 VAL A C 1
ATOM 1384 O O . VAL A 1 167 ? 7.877 13.755 -15.694 1.00 56.38 167 VAL A O 1
ATOM 1387 N N . ARG A 1 168 ? 9.560 15.059 -16.369 1.00 58.16 168 ARG A N 1
ATOM 1388 C CA . ARG A 1 168 ? 8.771 15.672 -17.451 1.00 58.16 168 ARG A CA 1
ATOM 1389 C C . ARG A 1 168 ? 8.370 14.649 -18.516 1.00 58.16 168 ARG A C 1
ATOM 1391 O O . ARG A 1 168 ? 7.230 14.668 -18.970 1.00 58.16 168 ARG A O 1
ATOM 1398 N N . ASN A 1 169 ? 9.282 13.766 -18.923 1.00 59.91 169 ASN A N 1
ATOM 1399 C CA . ASN A 1 169 ? 8.998 12.720 -19.912 1.00 59.91 169 ASN A CA 1
ATOM 1400 C C . ASN A 1 169 ? 8.123 11.592 -19.335 1.00 59.91 169 ASN A C 1
ATOM 1402 O O . ASN A 1 169 ? 7.240 11.095 -20.030 1.00 59.91 169 ASN A O 1
ATOM 1406 N N . PHE A 1 170 ? 8.309 11.250 -18.061 1.00 62.31 170 PHE A N 1
ATOM 1407 C CA . PHE A 1 170 ? 7.483 10.308 -17.310 1.00 62.31 170 PHE A CA 1
ATOM 1408 C C . PHE A 1 170 ? 6.046 10.824 -17.141 1.00 62.31 170 PHE A C 1
ATOM 1410 O O . PHE A 1 170 ? 5.105 10.155 -17.565 1.00 62.31 170 PHE A O 1
ATOM 1417 N N . ARG A 1 171 ? 5.857 12.067 -16.680 1.00 62.09 171 ARG A N 1
ATOM 1418 C CA . ARG A 1 171 ? 4.542 12.734 -16.611 1.00 62.09 171 ARG A CA 1
ATOM 1419 C C . ARG A 1 171 ? 3.866 12.842 -17.980 1.00 62.09 171 ARG A C 1
ATOM 1421 O O . ARG A 1 171 ? 2.661 12.645 -18.087 1.00 62.09 171 ARG A O 1
ATOM 1428 N N . LYS A 1 172 ? 4.631 13.081 -19.054 1.00 59.84 172 LYS A N 1
ATOM 1429 C CA . LYS A 1 172 ? 4.109 13.054 -20.435 1.00 59.84 172 LYS A CA 1
ATOM 1430 C C . LYS A 1 172 ? 3.669 11.659 -20.893 1.00 59.84 172 LYS A C 1
ATOM 1432 O O . LYS A 1 172 ? 2.760 11.562 -21.712 1.00 59.84 172 LYS A O 1
ATOM 1437 N N . SER A 1 173 ? 4.270 10.584 -20.375 1.00 56.59 173 SER A N 1
ATOM 1438 C CA . SER A 1 173 ? 3.859 9.213 -20.712 1.00 56.59 173 SER A CA 1
ATOM 1439 C C . SER A 1 173 ? 2.459 8.871 -20.177 1.00 56.59 173 SER A C 1
ATOM 1441 O O . SER A 1 173 ? 1.695 8.190 -20.868 1.00 56.59 173 SER A O 1
ATOM 1443 N N . HIS A 1 174 ? 2.060 9.453 -19.035 1.00 56.56 174 HIS A N 1
ATOM 1444 C CA . HIS A 1 174 ? 0.684 9.385 -18.532 1.00 56.56 174 HIS A CA 1
ATOM 1445 C C . HIS A 1 174 ? -0.320 9.972 -19.549 1.00 56.56 174 HIS A C 1
ATOM 1447 O O . HIS A 1 174 ? -1.411 9.423 -19.737 1.00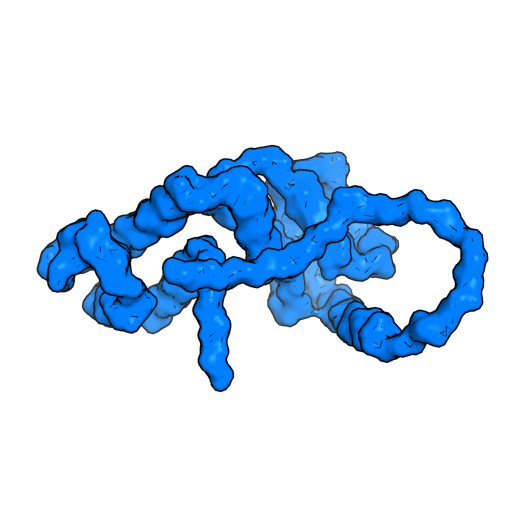 56.56 174 HIS A O 1
ATOM 1453 N N . SER A 1 175 ? 0.034 11.059 -20.244 1.00 50.50 175 SER A N 1
ATOM 1454 C CA . SER A 1 175 ? -0.844 11.736 -21.213 1.00 50.50 175 SER A CA 1
ATOM 1455 C C . SER A 1 175 ? -1.203 10.839 -22.408 1.00 50.50 175 SER A C 1
ATOM 1457 O O . SER A 1 175 ? -2.346 10.825 -22.852 1.00 50.50 175 SER A O 1
ATOM 1459 N N . THR A 1 176 ? -0.252 10.037 -22.891 1.00 47.97 176 THR A N 1
ATOM 1460 C CA . THR A 1 176 ? -0.440 9.089 -24.006 1.00 47.97 176 THR A CA 1
ATOM 1461 C C . THR A 1 176 ? -1.294 7.866 -23.649 1.00 47.97 176 THR A C 1
ATOM 1463 O O . THR A 1 176 ? -2.054 7.391 -24.494 1.00 47.97 176 THR A O 1
ATOM 1466 N N . ASN A 1 177 ? -1.262 7.385 -22.400 1.00 45.47 177 ASN A N 1
ATOM 1467 C CA . ASN A 1 177 ? -2.124 6.269 -21.980 1.00 45.47 177 ASN A CA 1
ATOM 1468 C C . ASN A 1 177 ? -3.599 6.687 -21.843 1.00 45.47 177 ASN A C 1
ATOM 1470 O O . ASN A 1 177 ? -4.482 5.900 -22.171 1.00 45.47 177 ASN A O 1
ATOM 1474 N N . LYS A 1 178 ? -3.883 7.944 -21.465 1.00 41.97 178 LYS A N 1
ATOM 1475 C CA . LYS A 1 178 ? -5.260 8.478 -21.432 1.00 41.97 178 LYS A CA 1
ATOM 1476 C C . LYS A 1 178 ? -5.902 8.569 -22.824 1.00 41.97 178 LYS A C 1
ATOM 1478 O O . LYS A 1 178 ? -7.083 8.271 -22.960 1.00 41.97 178 LYS A O 1
ATOM 1483 N N . PHE A 1 179 ? -5.136 8.910 -23.862 1.00 35.56 179 PHE A N 1
ATOM 1484 C CA . PHE A 1 179 ? -5.659 8.961 -25.236 1.00 35.56 179 PHE A CA 1
ATOM 1485 C C . PHE A 1 179 ? -5.820 7.579 -25.880 1.00 35.56 179 PHE A C 1
ATOM 1487 O O . PHE A 1 179 ? -6.741 7.379 -26.664 1.00 35.56 179 PHE A O 1
ATOM 1494 N N . THR A 1 180 ? -4.986 6.601 -25.524 1.00 36.66 180 THR 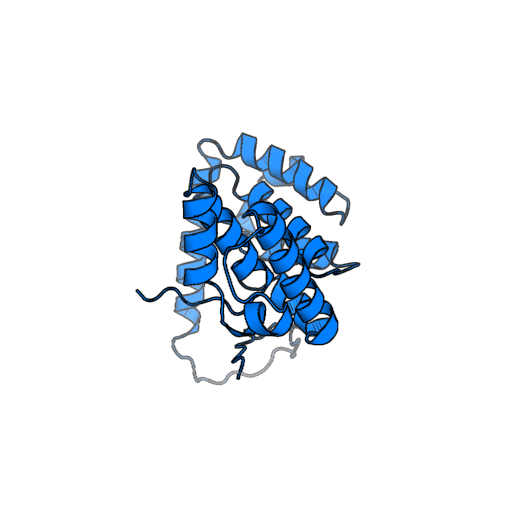A N 1
ATOM 1495 C CA . THR A 1 180 ? -5.073 5.259 -26.132 1.00 36.66 180 THR A CA 1
ATOM 1496 C C . THR A 1 180 ? -6.249 4.443 -25.579 1.00 36.66 180 THR A C 1
ATOM 1498 O O . THR A 1 180 ? -6.818 3.625 -26.298 1.00 36.66 180 THR A O 1
ATOM 1501 N N . ILE A 1 181 ? -6.658 4.689 -24.327 1.00 36.06 181 ILE A N 1
ATOM 1502 C CA . ILE A 1 181 ? -7.827 4.029 -23.720 1.00 36.06 181 ILE A CA 1
ATOM 1503 C C . ILE A 1 181 ? -9.141 4.611 -24.272 1.00 36.06 181 ILE A C 1
ATOM 1505 O O . ILE A 1 181 ? -10.073 3.853 -24.524 1.00 36.06 181 ILE A O 1
ATOM 1509 N N . ASN A 1 182 ? -9.199 5.918 -24.558 1.00 29.19 182 ASN A N 1
ATOM 1510 C CA . ASN A 1 182 ? -10.405 6.540 -25.122 1.00 29.19 182 ASN A CA 1
ATOM 1511 C C . ASN A 1 182 ? -10.669 6.182 -26.595 1.00 29.19 182 ASN A C 1
ATOM 1513 O O . ASN A 1 182 ? -11.822 6.183 -27.003 1.00 29.19 182 ASN A O 1
ATOM 1517 N N . ILE A 1 183 ? -9.652 5.823 -27.388 1.00 35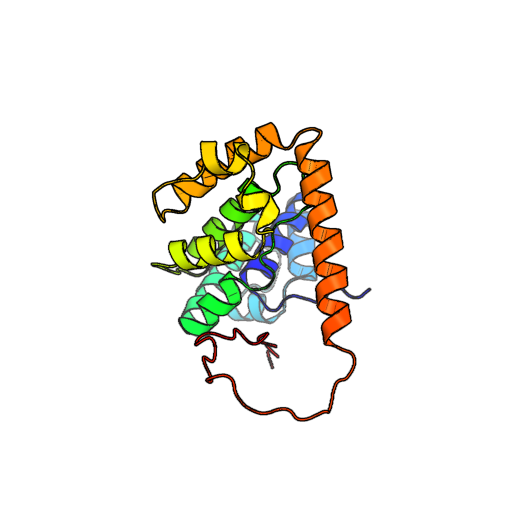.97 183 ILE A N 1
ATOM 1518 C CA . ILE A 1 183 ? -9.851 5.489 -28.815 1.00 35.97 183 ILE A CA 1
ATOM 1519 C C . ILE A 1 183 ? -10.407 4.062 -29.014 1.00 35.97 183 ILE A C 1
ATOM 1521 O O . ILE A 1 183 ? -10.937 3.755 -30.075 1.00 35.97 183 ILE A O 1
ATOM 1525 N N . LYS A 1 184 ? -10.354 3.176 -28.006 1.00 33.75 184 LYS A N 1
ATOM 1526 C CA . LYS A 1 184 ? -10.904 1.806 -28.119 1.00 33.75 184 LYS A CA 1
ATOM 1527 C C . LYS A 1 184 ? -12.346 1.644 -27.624 1.00 33.75 184 LYS A C 1
ATOM 1529 O O . LYS A 1 184 ? -12.873 0.538 -27.709 1.00 33.75 184 LYS A O 1
ATOM 1534 N N . ALA A 1 185 ? -12.976 2.704 -27.119 1.00 37.12 185 ALA A N 1
ATOM 1535 C CA . ALA A 1 185 ? -14.363 2.662 -26.647 1.00 37.12 185 ALA A CA 1
ATOM 1536 C C . ALA A 1 185 ? -15.395 3.103 -27.705 1.00 37.12 185 ALA A C 1
ATOM 1538 O O . ALA A 1 185 ? -16.591 2.960 -27.468 1.00 37.12 185 ALA A O 1
ATOM 1539 N N . GLU A 1 186 ? -14.965 3.582 -28.876 1.00 32.31 186 GLU A N 1
ATOM 1540 C CA . GLU A 1 186 ? -15.867 3.943 -29.972 1.00 32.31 186 GLU A CA 1
ATOM 1541 C C . GLU A 1 186 ? -15.718 2.964 -31.142 1.00 32.31 186 GLU A C 1
ATOM 1543 O O . GLU A 1 186 ? -14.712 2.944 -31.840 1.00 32.31 186 GLU A O 1
ATOM 1548 N N . PHE A 1 187 ? -16.748 2.125 -31.277 1.00 35.19 187 PHE A N 1
ATOM 1549 C CA . PHE A 1 187 ? -17.237 1.444 -32.478 1.00 35.19 187 PHE A CA 1
ATOM 1550 C C . PHE A 1 187 ? -16.220 0.943 -33.516 1.00 35.19 187 PHE A C 1
ATOM 1552 O O . PHE A 1 187 ? -15.666 1.704 -34.299 1.00 35.19 187 PHE A O 1
ATOM 1559 N N . ASN A 1 188 ? -16.170 -0.383 -33.668 1.00 28.06 188 ASN A N 1
ATOM 1560 C CA . ASN A 1 188 ? -16.282 -0.985 -34.997 1.00 28.06 188 ASN A CA 1
ATOM 1561 C C . ASN A 1 188 ? -16.930 -2.371 -34.890 1.00 28.06 188 ASN A C 1
ATOM 1563 O O . ASN A 1 188 ? -16.279 -3.375 -34.610 1.00 28.06 188 ASN A O 1
ATOM 1567 N N . ASN A 1 189 ? -18.246 -2.393 -35.114 1.00 41.91 189 ASN A N 1
ATOM 1568 C CA . ASN A 1 189 ? -18.891 -3.525 -35.760 1.00 41.91 189 ASN A CA 1
ATOM 1569 C C . ASN A 1 189 ? -18.427 -3.488 -37.217 1.00 41.91 189 ASN A C 1
ATOM 1571 O O . ASN A 1 189 ? -18.927 -2.653 -37.955 1.00 41.91 189 ASN A O 1
ATOM 1575 N N . ASP A 1 190 ? -17.466 -4.326 -37.602 1.00 29.97 190 ASP A N 1
ATOM 1576 C CA . ASP A 1 190 ? -17.451 -4.923 -38.938 1.00 29.97 190 ASP A CA 1
ATOM 1577 C C . ASP A 1 190 ? -16.439 -6.069 -39.037 1.00 29.97 190 ASP A C 1
ATOM 1579 O O . ASP A 1 190 ? -15.329 -6.051 -38.505 1.00 29.97 190 ASP A O 1
ATOM 1583 N N . VAL A 1 191 ? -16.911 -7.115 -39.699 1.00 39.53 191 VAL A N 1
ATOM 1584 C CA . VAL A 1 191 ? -16.331 -8.445 -39.848 1.00 39.53 191 VAL A CA 1
ATOM 1585 C C . VAL A 1 191 ? -15.158 -8.429 -40.826 1.00 39.53 191 VAL A C 1
ATOM 1587 O O . VAL A 1 191 ? -15.376 -8.123 -41.991 1.00 39.53 191 VAL A O 1
ATOM 1590 N N . VAL A 1 192 ? -13.977 -8.920 -40.421 1.00 31.95 192 VAL A N 1
ATOM 1591 C CA . VAL A 1 192 ? -13.068 -9.677 -41.310 1.00 31.95 192 VAL A CA 1
ATOM 1592 C C . VAL A 1 192 ? -12.355 -10.781 -40.517 1.00 31.95 192 VAL A C 1
ATOM 1594 O O . VAL A 1 192 ? -11.825 -10.563 -39.431 1.00 31.95 192 VAL A O 1
ATOM 1597 N N . LYS A 1 193 ? -12.407 -11.984 -41.096 1.00 42.12 193 LYS A N 1
ATOM 1598 C CA . LYS A 1 193 ? -11.853 -13.265 -40.646 1.00 42.12 193 LYS A CA 1
ATOM 1599 C C . LYS A 1 193 ? -10.322 -13.286 -40.531 1.00 42.12 193 LYS A C 1
ATOM 1601 O O . LYS A 1 193 ? -9.623 -12.542 -41.208 1.00 42.12 193 LYS A O 1
ATOM 1606 N N . ASP A 1 194 ? -9.874 -14.282 -39.768 1.00 39.69 194 ASP A N 1
ATOM 1607 C CA . ASP A 1 194 ? -8.537 -14.881 -39.730 1.00 39.69 194 ASP A CA 1
ATOM 1608 C C . ASP A 1 194 ? -7.412 -14.070 -39.083 1.00 39.69 194 ASP A C 1
ATOM 1610 O O . ASP A 1 194 ? -6.548 -13.510 -39.746 1.00 39.69 194 ASP A O 1
ATOM 1614 N N . THR A 1 195 ? -7.310 -14.178 -37.757 1.00 33.56 195 THR A N 1
ATOM 1615 C CA . THR A 1 195 ? -6.027 -14.480 -37.103 1.00 33.56 195 THR A CA 1
ATOM 1616 C C . THR A 1 195 ? -6.275 -15.294 -35.834 1.00 33.56 195 THR A C 1
ATOM 1618 O O . THR A 1 195 ? -7.212 -15.048 -35.084 1.00 33.56 195 THR A O 1
ATOM 1621 N N . LYS A 1 196 ? -5.449 -16.326 -35.650 1.00 34.69 196 LYS A N 1
ATOM 1622 C CA . LYS A 1 196 ? -5.526 -17.345 -34.601 1.00 34.69 196 LYS A CA 1
ATOM 1623 C C . LYS A 1 196 ? -5.714 -16.726 -33.213 1.00 34.69 196 LYS A C 1
ATOM 1625 O O . LYS A 1 196 ? -4.861 -15.970 -32.752 1.00 34.69 196 LYS A O 1
ATOM 1630 N N . ASP A 1 197 ? -6.802 -17.122 -32.560 1.00 36.53 197 ASP A N 1
ATOM 1631 C CA . ASP A 1 197 ? -7.102 -16.863 -31.156 1.00 36.53 197 ASP A CA 1
ATOM 1632 C C . ASP A 1 197 ? -5.928 -17.268 -30.254 1.00 36.53 197 ASP A C 1
ATOM 1634 O O . ASP A 1 197 ? -5.749 -18.437 -29.910 1.00 36.53 197 ASP A O 1
ATOM 1638 N N . VAL A 1 198 ? -5.153 -16.282 -29.813 1.00 38.50 198 VAL A N 1
ATOM 1639 C CA . VAL A 1 198 ? -4.378 -16.380 -28.576 1.00 38.50 198 VAL A CA 1
ATOM 1640 C C . VAL A 1 198 ? -5.017 -15.404 -27.600 1.00 38.50 198 VAL A C 1
ATOM 1642 O O . VAL A 1 198 ? -4.655 -14.231 -27.526 1.00 38.50 198 VAL A O 1
ATOM 1645 N N . LYS A 1 199 ? -6.023 -15.889 -26.866 1.00 37.44 199 LYS A N 1
ATOM 1646 C CA . LYS A 1 199 ? -6.542 -15.185 -25.690 1.00 37.44 199 LYS A CA 1
ATOM 1647 C C . LYS A 1 199 ? -5.391 -15.025 -24.685 1.00 37.44 199 LYS A C 1
ATOM 1649 O O . LYS A 1 199 ? -4.759 -16.030 -24.356 1.00 37.44 199 LYS A O 1
ATOM 1654 N N . PRO A 1 200 ? -5.109 -13.823 -24.151 1.00 39.69 200 PRO A N 1
ATOM 1655 C CA . PRO A 1 200 ? -4.238 -13.717 -22.991 1.00 39.69 200 PRO A CA 1
ATOM 1656 C C . PRO A 1 200 ? -4.907 -14.442 -21.814 1.00 39.69 200 PRO A C 1
ATOM 1658 O O . PRO A 1 200 ? -6.043 -14.140 -21.454 1.00 39.69 200 PRO A O 1
ATOM 1661 N N . ALA A 1 201 ? -4.202 -15.416 -21.234 1.00 45.25 201 ALA A N 1
ATOM 1662 C CA . ALA A 1 201 ? -4.702 -16.309 -20.183 1.00 45.25 201 ALA A CA 1
ATOM 1663 C C . ALA A 1 201 ? -5.052 -15.606 -18.854 1.00 45.25 201 ALA A C 1
ATOM 1665 O O . ALA A 1 201 ? -5.627 -16.227 -17.969 1.00 45.25 201 ALA A O 1
ATOM 1666 N N . PHE A 1 202 ? -4.746 -14.314 -18.716 1.00 37.03 202 PHE A N 1
ATOM 1667 C CA . PHE A 1 202 ? -5.004 -13.536 -17.506 1.00 37.03 202 PHE A CA 1
ATOM 1668 C C . PHE A 1 202 ? -5.525 -12.146 -17.871 1.00 37.03 202 PHE A C 1
ATOM 1670 O O . PHE A 1 202 ? -4.798 -11.156 -17.845 1.00 37.03 202 PHE A O 1
ATOM 1677 N N . GLY A 1 203 ? -6.799 -12.074 -18.249 1.00 30.73 203 GLY A N 1
ATOM 1678 C CA . GLY A 1 203 ? -7.544 -10.821 -18.200 1.00 30.73 203 GLY A CA 1
ATOM 1679 C C . GLY A 1 203 ? -8.017 -10.597 -16.769 1.00 30.73 203 GLY A C 1
ATOM 1680 O O . GLY A 1 203 ? -9.037 -11.162 -16.380 1.00 30.73 203 GLY A O 1
ATOM 1681 N N . ILE A 1 204 ? -7.279 -9.810 -15.984 1.00 38.34 204 ILE A N 1
ATOM 1682 C CA . ILE A 1 204 ? -7.732 -9.381 -14.655 1.00 38.34 204 ILE A CA 1
ATOM 1683 C C . ILE A 1 204 ? -8.935 -8.460 -14.878 1.00 38.34 204 ILE A C 1
ATOM 1685 O O . ILE A 1 204 ? -8.806 -7.369 -15.437 1.00 38.34 204 ILE A O 1
ATOM 1689 N N . ARG A 1 205 ? -10.130 -8.936 -14.520 1.00 32.88 205 ARG A N 1
ATOM 1690 C CA . ARG A 1 205 ? -11.340 -8.109 -14.517 1.00 32.88 205 ARG A CA 1
ATOM 1691 C C . ARG A 1 205 ? -11.293 -7.179 -13.299 1.00 32.88 205 ARG A C 1
ATOM 1693 O O . ARG A 1 205 ? -10.807 -7.603 -12.257 1.00 32.88 205 ARG A O 1
ATOM 1700 N N . PRO A 1 206 ? -11.814 -5.945 -13.395 1.00 35.56 206 PRO A N 1
ATOM 1701 C CA . PRO A 1 206 ? -11.947 -5.081 -12.231 1.00 35.56 206 PRO A CA 1
ATOM 1702 C C . PRO A 1 206 ? -12.940 -5.705 -11.243 1.00 35.56 206 PRO A C 1
ATOM 1704 O O . PRO A 1 206 ? -14.144 -5.753 -11.515 1.00 35.56 206 PRO A O 1
ATOM 1707 N N . CYS A 1 207 ? -12.425 -6.202 -10.119 1.00 39.12 207 CYS A N 1
ATOM 1708 C CA . CYS A 1 207 ? -13.227 -6.738 -9.028 1.00 39.12 207 CYS A CA 1
ATOM 1709 C C . CYS A 1 207 ? -13.981 -5.581 -8.361 1.00 39.12 207 CYS A C 1
ATOM 1711 O O . CYS A 1 207 ? -13.400 -4.758 -7.660 1.00 39.12 207 CYS A O 1
ATOM 1713 N N . HIS A 1 208 ? -15.282 -5.482 -8.630 1.00 35.44 208 HIS A N 1
ATOM 1714 C CA . HIS A 1 208 ? -16.172 -4.611 -7.872 1.00 35.44 208 HIS A CA 1
ATOM 1715 C C . HIS A 1 208 ? -16.636 -5.401 -6.655 1.00 35.44 208 HIS A C 1
ATOM 1717 O O . HIS A 1 208 ? -17.543 -6.222 -6.768 1.00 35.44 208 HIS A O 1
ATOM 1723 N N . TYR A 1 209 ? -16.005 -5.176 -5.508 1.00 40.34 209 TYR A N 1
ATOM 1724 C CA . TYR A 1 209 ? -16.500 -5.721 -4.254 1.00 40.34 209 TYR A CA 1
ATOM 1725 C C . TYR A 1 209 ? -17.626 -4.816 -3.738 1.00 40.34 209 TYR A C 1
ATOM 1727 O O . TYR A 1 209 ? -17.421 -3.629 -3.479 1.00 40.34 209 TYR A O 1
ATOM 1735 N N . ILE A 1 210 ? -18.832 -5.374 -3.640 1.00 31.12 210 ILE A N 1
ATOM 1736 C CA . ILE A 1 210 ? -19.903 -4.843 -2.797 1.00 31.12 210 ILE A CA 1
ATOM 1737 C C . ILE A 1 210 ? -19.810 -5.661 -1.515 1.00 31.12 210 ILE A C 1
ATOM 1739 O O . ILE A 1 210 ? -20.170 -6.834 -1.521 1.00 31.12 210 ILE A O 1
ATOM 1743 N N . ILE A 1 211 ? -19.280 -5.062 -0.453 1.00 34.69 211 ILE A N 1
ATOM 1744 C CA . ILE A 1 211 ? -19.438 -5.622 0.890 1.00 34.69 211 ILE A CA 1
ATOM 1745 C C . ILE A 1 211 ? -20.903 -5.365 1.270 1.00 34.69 211 ILE A C 1
ATOM 1747 O O . ILE A 1 211 ? -21.351 -4.215 1.200 1.00 34.69 211 ILE A O 1
ATOM 1751 N N . GLN A 1 212 ? -21.656 -6.438 1.530 1.00 30.78 212 GLN A N 1
ATOM 1752 C CA . GLN A 1 212 ? -23.032 -6.383 2.037 1.00 30.78 212 GLN A CA 1
ATOM 1753 C C . GLN A 1 212 ? -23.043 -6.187 3.547 1.00 30.78 212 GLN A C 1
ATOM 1755 O O . GLN A 1 212 ? -22.169 -6.783 4.210 1.00 30.78 212 GLN A O 1
#